Protein 4E0G (pdb70)

B-factor: mean 37.78, std 20.53, range [1.01, 141.43]

Solvent-accessible surface area: 18011 Å² total; per-residue (Å²): 128,77,104,79,29,87,3,65,49,17,48,85,58,31,106,131,29,141,172,98,146,85,67,232,160,31,82,47,41,71,90,0,25,99,3,5,62,52,0,60,43,41,115,38,150,158,73,2,71,64,35,6,70,45,8,66,65,102,12,118,57,133,63,100,92,39,15,38,58,48,2,70,91,6,54,87,2,0,104,79,11,5,28,99,129,3,40,0,12,170,24,0,58,9,86,75,66,27,83,76,81,32,147,127,47,102,59,87,110,22,66,99,97,71,71,72,77,32,33,0,87,58,9,156,98,0,26,112,34,0,51,67,8,2,141,34,106,64,21,8,48,3,0,0,0,0,0,1,3,0,0,0,21,9,41,0,0,0,0,56,2,103,23,40,68,0,92,168,63,205,44,88,12,101,108,12,0,42,0,26,14,13,12,147,18,194,130,30,193,26,21,50,108,61,77,73,22,94,0,13,0,26,7,129,1,91,27,0,20,51,3,14,128,98,0,34,147,31,54,57,0,127,123,5,79,63,36,56,82,75,63,0,36,94,92,3,86,119,107,2,120,73,15,0,46,98,51,0,120,131,24,13,12,190,127,51,115,11,97,22,79,8,1,1,32,1,0,0,8,6,0,70,72,88,73,29,52,139,154,40,84,57,43,46,26,0,12,58,6,0,4,23,72,101,148,37,94,104,57,0,52,46,17,21,12,5,28,0,16,50,54,73,83,83,53,132,70,188,211

Nearest PDB structures (foldseek):
  4e0j-assembly1_A  TM=1.002E+00  e=5.312E-52  Agrobacterium fabrum str. C58
  4dwp-assembly1_A  TM=9.995E-01  e=3.615E-51  Agrobacterium fabrum str. C58
  4e0z-assembly1_A-2  TM=9.993E-01  e=4.131E-50  Agrobacterium fabrum str. C58
  4e10-assembly1_A-2  TM=9.988E-01  e=1.817E-48  Agrobacterium fabrum str. C58
  8vs5-assembly1_A  TM=6.093E-01  e=4.914E-06  Borreliella garinii

Structure (mmCIF, N/CA/C/O backbone):
data_4E0G
#
_entry.id   4E0G
#
_cell.length_a   117.880
_cell.length_b   120.200
_cell.length_c   58.040
_cell.angle_alpha   90.00
_cell.angle_beta   111.85
_cell.angle_gamma   90.00
#
_symmetry.space_group_name_H-M   'C 1 2 1'
#
loop_
_entity.id
_entity.type
_entity.pdbx_description
1 polymer Protelomerase
2 polymer "DNA (5'-D(*CP*AP*TP*AP*AP*TP*AP*AP*CP*AP*AP*TP*A)-3')"
3 polymer "DNA (5'-D(*TP*CP*AP*TP*GP*AP*TP*AP*TP*TP*GP*TP*TP*AP*TP*TP*AP*TP*G)-3')"
4 non-polymer 'VANADATE ION'
5 water water
#
loop_
_atom_site.group_PDB
_atom_site.id
_atom_site.type_symbol
_atom_site.label_atom_id
_atom_site.label_alt_id
_atom_site.label_comp_id
_atom_site.label_asym_id
_atom_site.label_entity_id
_atom_site.label_seq_id
_atom_site.pdbx_PDB_ins_code
_atom_site.Cartn_x
_atom_site.Cartn_y
_atom_site.Cartn_z
_atom_site.occupancy
_atom_site.B_iso_or_equiv
_atom_site.auth_seq_id
_atom_site.auth_comp_id
_atom_site.auth_asym_id
_atom_site.auth_atom_id
_atom_site.pdbx_PDB_model_num
ATOM 1 N N . TYR A 1 123 ? 19.048 -43.524 -10.082 1.00 91.05 103 TYR A N 1
ATOM 2 C CA . TYR A 1 123 ? 19.519 -42.264 -9.517 1.00 86.47 103 TYR A CA 1
ATOM 3 C C . TYR A 1 123 ? 20.894 -42.438 -8.877 1.00 87.03 103 TYR A C 1
ATOM 4 O O . TYR A 1 123 ? 21.202 -43.508 -8.345 1.00 90.68 103 TYR A O 1
ATOM 13 N N . PRO A 1 124 ? 21.727 -41.383 -8.935 1.00 80.31 104 PRO A N 1
ATOM 14 C CA . PRO A 1 124 ? 23.076 -41.413 -8.353 1.00 74.75 104 PRO A CA 1
ATOM 15 C C . PRO A 1 124 ? 23.075 -41.674 -6.843 1.00 75.95 104 PRO A C 1
ATOM 16 O O . PRO A 1 124 ? 22.268 -41.089 -6.116 1.00 70.96 104 PRO A O 1
ATOM 20 N N . LYS A 1 125 ? 23.974 -42.546 -6.391 1.00 75.79 105 LYS A N 1
ATOM 21 C CA . LYS A 1 125 ? 24.130 -42.843 -4.970 1.00 71.72 105 LYS A CA 1
ATOM 22 C C . LYS A 1 125 ? 25.560 -42.567 -4.497 1.00 66.73 105 LYS A C 1
ATOM 23 O O . LYS A 1 125 ? 25.927 -42.917 -3.374 1.00 56.64 105 LYS A O 1
ATOM 29 N N . THR A 1 126 ? 26.363 -41.953 -5.366 1.00 69.08 106 THR A N 1
ATOM 30 C CA . THR A 1 126 ? 27.716 -41.521 -5.007 1.00 66.48 106 THR A CA 1
ATOM 31 C C . THR A 1 126 ? 27.975 -40.078 -5.439 1.00 62.85 106 THR A C 1
ATOM 32 O O . THR A 1 126 ? 27.445 -39.617 -6.455 1.00 65.35 106 THR A O 1
ATOM 36 N N . GLY A 1 127 ? 28.794 -39.372 -4.662 1.00 55.96 107 GLY A N 1
ATOM 37 C CA . GLY A 1 127 ? 29.144 -38.000 -4.974 1.00 45.89 107 GLY A CA 1
ATOM 38 C C . GLY A 1 127 ? 29.671 -37.252 -3.766 1.00 43.93 107 GLY A C 1
ATOM 39 O O . GLY A 1 127 ? 29.675 -37.782 -2.650 1.00 43.85 107 GLY A O 1
ATOM 40 N N . VAL A 1 128 ? 30.115 -36.017 -3.985 1.00 48.84 108 VAL A N 1
ATOM 41 C CA . VAL A 1 128 ? 30.666 -35.208 -2.904 1.00 46.25 108 VAL A CA 1
ATOM 42 C C . VAL A 1 128 ? 30.211 -33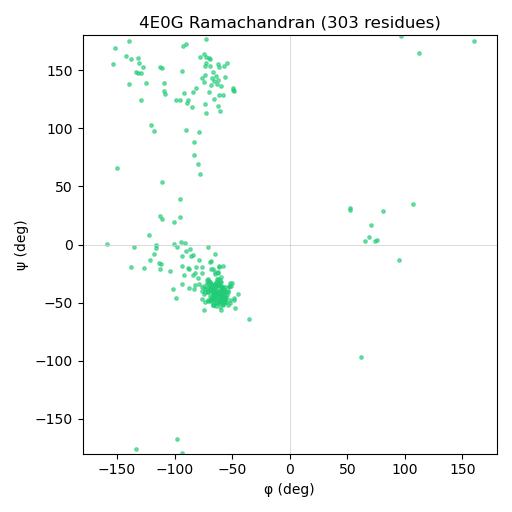.752 -3.015 1.00 43.22 108 VAL A C 1
ATOM 43 O O . VAL A 1 128 ? 30.150 -33.190 -4.114 1.00 41.48 108 VAL A O 1
ATOM 47 N N . ALA A 1 129 ? 29.860 -33.150 -1.882 1.00 39.84 109 ALA A N 1
ATOM 48 C CA . ALA A 1 129 ? 29.522 -31.728 -1.866 1.00 43.79 109 ALA A CA 1
ATOM 49 C C . ALA A 1 129 ? 30.817 -30.929 -1.780 1.00 48.35 109 ALA A C 1
ATOM 50 O O . ALA A 1 129 ? 31.281 -30.605 -0.683 1.00 39.56 109 ALA A O 1
ATOM 52 N N . THR A 1 130 ? 31.388 -30.626 -2.946 1.00 40.82 110 THR A N 1
ATOM 53 C CA . THR A 1 130 ? 32.703 -29.990 -3.065 1.00 43.18 110 THR A CA 1
ATOM 54 C C . THR A 1 130 ? 32.871 -28.710 -2.239 1.00 43.07 110 THR A C 1
ATOM 55 O O . THR A 1 130 ? 33.872 -28.546 -1.538 1.00 42.55 110 THR A O 1
ATOM 59 N N . SER A 1 131 ? 31.892 -27.813 -2.329 1.00 42.05 111 SER A N 1
ATOM 60 C CA . SER A 1 131 ? 31.949 -26.527 -1.632 1.00 42.78 111 SER A CA 1
ATOM 61 C C . SER A 1 131 ? 32.078 -26.678 -0.114 1.00 42.04 111 SER A C 1
ATOM 62 O O . SER A 1 131 ? 32.802 -25.913 0.526 1.00 43.19 111 SER A O 1
ATOM 65 N N . ILE A 1 132 ? 31.383 -27.663 0.455 1.00 40.72 112 ILE A N 1
ATOM 66 C CA . ILE A 1 132 ? 31.451 -27.908 1.896 1.00 40.68 112 ILE A CA 1
ATOM 67 C C . ILE A 1 132 ? 32.837 -28.430 2.306 1.00 47.96 112 ILE A C 1
ATOM 68 O O . ILE A 1 132 ? 33.430 -27.953 3.286 1.00 42.33 112 ILE A O 1
ATOM 73 N N . VAL A 1 133 ? 33.344 -29.408 1.552 1.00 42.18 113 VAL A N 1
ATOM 74 C CA . VAL A 1 133 ? 34.661 -29.987 1.815 1.00 42.47 113 VAL A CA 1
ATOM 75 C C . VAL A 1 133 ? 35.748 -28.916 1.784 1.00 44.41 113 VAL A C 1
ATOM 76 O O . VAL A 1 133 ? 36.586 -28.848 2.687 1.00 44.90 113 VAL A O 1
ATOM 80 N N . GLU A 1 134 ? 35.724 -28.078 0.748 1.00 47.22 114 GLU A N 1
ATOM 81 C CA . GLU A 1 134 ? 36.729 -27.032 0.575 1.00 50.32 114 GLU A CA 1
ATOM 82 C C . GLU A 1 134 ? 36.731 -26.051 1.744 1.00 48.70 114 GLU A C 1
ATOM 83 O O . GLU A 1 134 ? 37.793 -25.597 2.178 1.00 49.55 114 GLU A O 1
ATOM 89 N N . LYS A 1 135 ? 35.543 -25.723 2.248 1.00 46.13 115 LYS A N 1
ATOM 90 C CA . LYS A 1 135 ? 35.420 -24.808 3.386 1.00 47.42 115 LYS A CA 1
ATOM 91 C C . LYS A 1 135 ? 35.971 -25.428 4.663 1.00 48.02 115 LYS A C 1
ATOM 92 O O . LYS A 1 135 ? 36.559 -24.739 5.496 1.00 50.28 115 LYS A O 1
ATOM 98 N N . ILE A 1 136 ? 35.770 -26.732 4.817 1.00 46.53 116 ILE A N 1
ATOM 99 C CA . ILE A 1 136 ? 36.318 -27.453 5.957 1.00 47.62 116 ILE A CA 1
ATOM 100 C C . ILE A 1 136 ? 37.848 -27.495 5.877 1.00 52.88 116 ILE A C 1
ATOM 101 O O . ILE A 1 136 ? 38.535 -27.227 6.865 1.00 53.85 116 ILE A O 1
ATOM 106 N N . GLU A 1 137 ? 38.381 -27.805 4.697 1.00 53.54 117 GLU A N 1
ATOM 107 C CA . GLU A 1 137 ? 39.830 -27.897 4.512 1.00 58.09 117 GLU A CA 1
ATOM 108 C C . GLU A 1 137 ? 40.544 -26.563 4.743 1.00 54.52 117 GLU A C 1
ATOM 109 O O . GLU A 1 137 ? 41.704 -26.540 5.153 1.00 62.44 117 GLU A O 1
ATOM 115 N N . ARG A 1 138 ? 39.857 -25.456 4.480 1.00 54.23 118 ARG A N 1
ATOM 116 C CA . ARG A 1 138 ? 40.435 -24.138 4.727 1.00 60.18 118 ARG A CA 1
ATOM 117 C C . ARG A 1 138 ? 40.475 -23.832 6.222 1.00 62.34 118 ARG A C 1
ATOM 118 O O . ARG A 1 138 ? 41.438 -23.249 6.717 1.00 70.74 118 ARG A O 1
ATOM 126 N N . ALA A 1 139 ? 39.438 -24.243 6.943 1.00 57.04 119 ALA A N 1
ATOM 127 C CA . ALA A 1 139 ? 39.391 -24.028 8.386 1.00 63.21 119 ALA A CA 1
ATOM 128 C C . ALA A 1 139 ? 40.433 -24.871 9.131 1.00 65.53 119 ALA A C 1
ATOM 129 O O . ALA A 1 139 ? 40.704 -24.632 10.309 1.00 63.88 119 ALA A O 1
ATOM 131 N N . GLU A 1 140 ? 41.007 -25.851 8.436 1.00 60.02 120 GLU A N 1
ATOM 132 C CA . GLU A 1 140 ? 42.034 -26.717 9.006 1.00 77.36 120 GLU A CA 1
ATOM 133 C C . GLU A 1 140 ? 43.208 -25.912 9.563 1.00 80.98 120 GLU A C 1
ATOM 134 O O . GLU A 1 140 ? 43.668 -26.167 10.678 1.00 86.63 120 GLU A O 1
ATOM 140 N N . PHE A 1 141 ? 43.685 -24.938 8.794 1.00 80.10 121 PHE A N 1
ATOM 141 C CA . PHE A 1 141 ? 44.791 -24.098 9.259 1.00 90.64 121 PHE A CA 1
ATOM 142 C C . PHE A 1 141 ? 44.405 -22.642 9.561 1.00 88.76 121 PHE A C 1
ATOM 143 O O . PHE A 1 141 ? 45.023 -21.700 9.057 1.00 89.30 121 PHE A O 1
ATOM 151 N N . ASN A 1 142 ? 43.391 -22.480 10.411 1.00 85.72 122 ASN A N 1
ATOM 152 C CA . ASN A 1 142 ? 42.968 -21.165 10.887 1.00 88.83 122 ASN A CA 1
ATOM 153 C C . ASN A 1 142 ? 43.642 -20.793 12.206 1.00 95.55 122 ASN A C 1
ATOM 154 O O . ASN A 1 142 ? 43.952 -21.663 13.021 1.00 84.46 122 ASN A O 1
ATOM 159 N N . THR A 1 143 ? 43.854 -19.495 12.408 1.00 36.61 123 THR A N 1
ATOM 160 C CA . THR A 1 143 ? 44.568 -18.982 13.579 1.00 46.04 123 THR A CA 1
ATOM 161 C C . THR A 1 143 ? 43.663 -18.864 14.806 1.00 45.63 123 THR A C 1
ATOM 162 O O . THR A 1 143 ? 44.099 -19.080 15.939 1.00 53.62 123 THR A O 1
ATOM 166 N N . ALA A 1 144 ? 42.402 -18.521 14.569 1.00 80.29 124 ALA A N 1
ATOM 167 C CA . ALA A 1 144 ? 41.427 -18.383 15.641 1.00 68.03 124 ALA A CA 1
ATOM 168 C C . ALA A 1 144 ? 40.034 -18.676 15.103 1.00 61.01 124 ALA A C 1
ATOM 169 O O . ALA A 1 144 ? 39.844 -18.788 13.889 1.00 55.77 124 ALA A O 1
ATOM 171 N N . GLY A 1 145 ? 39.063 -18.803 16.004 1.00 55.35 125 GLY A N 1
ATOM 172 C CA . GLY A 1 145 ? 37.675 -18.951 15.601 1.00 52.04 125 GLY A CA 1
ATOM 173 C C . GLY A 1 145 ? 37.054 -20.303 15.896 1.00 51.75 125 GLY A C 1
ATOM 174 O O . GLY A 1 145 ? 37.758 -21.281 16.167 1.00 47.78 125 GLY A O 1
ATOM 175 N N . ARG A 1 146 ? 35.725 -20.351 15.834 1.00 48.99 126 ARG A N 1
ATOM 176 C CA . ARG A 1 146 ? 34.970 -21.581 16.054 1.00 43.76 126 ARG A CA 1
ATOM 177 C C . ARG A 1 146 ? 35.387 -22.703 15.112 1.00 42.63 126 ARG A C 1
ATOM 178 O O . ARG A 1 146 ? 35.870 -22.457 13.999 1.00 41.55 126 ARG A O 1
ATOM 186 N N . LYS A 1 147 ? 35.183 -23.935 15.569 1.00 40.60 127 LYS A N 1
ATOM 187 C CA . LYS A 1 147 ? 35.291 -25.105 14.710 1.00 43.14 127 LYS A CA 1
ATOM 188 C C . LYS A 1 147 ? 34.041 -25.190 13.834 1.00 42.01 127 LYS A C 1
ATOM 189 O O . LYS A 1 147 ? 32.941 -24.856 14.285 1.00 37.53 127 LYS A O 1
ATOM 195 N N . PRO A 1 148 ? 34.207 -25.626 12.573 1.00 41.08 128 PRO A N 1
ATOM 196 C CA . PRO A 1 148 ? 33.070 -25.765 11.651 1.00 40.86 128 PRO A CA 1
ATOM 197 C C . PRO A 1 148 ? 32.242 -27.026 11.927 1.00 44.63 128 PRO A C 1
ATOM 198 O O . PRO A 1 148 ? 32.117 -27.875 11.038 1.00 36.92 128 PRO A O 1
ATOM 202 N N . THR A 1 149 ? 31.669 -27.126 13.126 1.00 36.16 129 THR A N 1
ATOM 203 C CA . THR A 1 149 ? 30.910 -28.308 13.533 1.00 36.22 129 THR A CA 1
ATOM 204 C C . THR A 1 149 ? 29.712 -28.612 12.627 1.00 34.73 129 THR A C 1
ATOM 205 O O . THR A 1 149 ? 29.409 -29.780 12.368 1.00 34.79 129 THR A O 1
ATOM 209 N N . VAL A 1 150 ? 29.036 -27.571 12.146 1.00 33.51 130 VAL A N 1
ATOM 210 C CA . VAL A 1 150 ? 27.883 -27.763 11.265 1.00 32.19 130 VAL A CA 1
ATOM 211 C C . VAL A 1 150 ? 28.298 -28.274 9.879 1.00 31.86 130 VAL A C 1
ATOM 212 O O . VAL A 1 150 ? 27.718 -29.237 9.374 1.00 31.57 130 VAL A O 1
ATOM 216 N N . LEU A 1 151 ? 29.300 -27.635 9.275 1.00 32.02 131 LEU A N 1
ATOM 217 C CA . LEU A 1 151 ? 29.825 -28.073 7.983 1.00 31.91 131 LEU A CA 1
ATOM 218 C C . LEU A 1 151 ? 30.321 -29.514 8.075 1.00 34.87 131 LEU A C 1
ATOM 219 O O . LEU A 1 151 ? 30.172 -30.291 7.127 1.00 32.65 131 LEU A O 1
ATOM 224 N N . LEU A 1 152 ? 30.905 -29.863 9.222 1.00 34.60 132 LEU A N 1
ATOM 225 C CA . LEU A 1 152 ? 31.381 -31.222 9.471 1.00 40.68 132 LEU A CA 1
ATOM 226 C C . LEU A 1 152 ? 30.235 -32.231 9.452 1.00 38.90 132 LEU A C 1
ATOM 227 O O . LEU A 1 152 ? 30.322 -33.252 8.763 1.00 34.94 132 LEU A O 1
ATOM 232 N N . ARG A 1 153 ? 29.167 -31.951 10.200 1.00 40.38 133 ARG A N 1
ATOM 233 C CA . ARG A 1 153 ? 28.002 -32.837 10.209 1.00 35.98 133 ARG A CA 1
ATOM 234 C C . ARG A 1 153 ? 27.436 -33.017 8.808 1.00 32.86 133 ARG A C 1
ATOM 235 O O . ARG A 1 153 ? 27.046 -34.122 8.433 1.00 33.04 133 ARG A O 1
ATOM 243 N N . ILE A 1 154 ? 27.401 -31.937 8.033 1.00 31.91 134 ILE A N 1
ATOM 244 C CA . ILE A 1 154 ? 26.907 -32.010 6.657 1.00 31.16 134 ILE A CA 1
ATOM 245 C C . ILE A 1 154 ? 27.826 -32.880 5.803 1.00 31.73 134 ILE A C 1
ATOM 246 O O . ILE A 1 154 ? 27.359 -33.691 4.999 1.00 31.60 134 ILE A O 1
ATOM 251 N N . ALA A 1 155 ? 29.133 -32.720 5.999 1.00 32.58 135 ALA A N 1
ATOM 252 C CA . ALA A 1 155 ? 30.130 -33.512 5.289 1.00 33.43 135 ALA A CA 1
ATOM 253 C C . ALA A 1 155 ? 29.980 -35.006 5.581 1.00 34.25 135 ALA A C 1
ATOM 254 O O . ALA A 1 155 ? 29.989 -35.835 4.659 1.00 34.43 135 ALA A O 1
ATOM 256 N N . ASP A 1 156 ? 29.870 -35.345 6.866 1.00 34.88 136 ASP A N 1
ATOM 257 C CA . ASP A 1 156 ? 29.683 -36.731 7.280 1.00 35.77 136 ASP A CA 1
ATOM 258 C C . ASP A 1 156 ? 28.341 -37.268 6.792 1.00 35.03 136 ASP A C 1
ATOM 259 O O . ASP A 1 156 ? 28.255 -38.384 6.278 1.00 35.53 136 ASP A O 1
ATOM 264 N N . PHE A 1 157 ? 27.297 -36.462 6.963 1.00 33.94 137 PHE A N 1
ATOM 265 C CA . PHE A 1 157 ? 25.972 -36.813 6.479 1.00 33.24 137 PHE A CA 1
ATOM 266 C C . PHE A 1 157 ? 26.015 -37.206 5.001 1.00 33.00 137 PHE A C 1
ATOM 267 O O . PHE A 1 157 ? 25.512 -38.266 4.626 1.00 33.36 137 PHE A O 1
ATOM 275 N N . ILE A 1 158 ? 26.631 -36.369 4.169 1.00 32.52 138 ILE A N 1
ATOM 276 C CA . ILE A 1 158 ? 26.715 -36.656 2.738 1.00 32.39 138 ILE A CA 1
ATOM 277 C C . ILE A 1 158 ? 27.486 -37.956 2.445 1.00 37.13 138 ILE A C 1
ATOM 278 O O . ILE A 1 158 ? 27.078 -38.758 1.598 1.00 39.78 138 ILE A O 1
ATOM 283 N N . ALA A 1 159 ? 28.593 -38.169 3.152 1.00 34.59 139 ALA A N 1
ATOM 284 C CA . ALA A 1 159 ? 29.413 -39.355 2.929 1.00 35.89 139 ALA A CA 1
ATOM 285 C C . ALA A 1 159 ? 28.685 -40.640 3.329 1.00 36.50 139 ALA A C 1
ATOM 286 O O . ALA A 1 159 ? 28.760 -41.652 2.628 1.00 37.17 139 ALA A O 1
ATOM 288 N N . ALA A 1 160 ? 27.982 -40.601 4.457 1.00 38.38 140 ALA A N 1
ATOM 289 C CA . ALA A 1 160 ? 27.219 -41.761 4.917 1.00 37.01 140 ALA A CA 1
ATOM 290 C C . ALA A 1 160 ? 26.127 -42.146 3.916 1.00 36.47 140 ALA A C 1
ATOM 291 O O . ALA A 1 160 ? 25.614 -43.267 3.948 1.00 41.61 140 ALA A O 1
ATOM 293 N N . MET A 1 161 ? 25.776 -41.205 3.039 1.00 35.31 141 MET A N 1
ATOM 294 C CA . MET A 1 161 ? 24.746 -41.415 2.023 1.00 34.81 141 MET A CA 1
ATOM 295 C C . MET A 1 161 ? 25.267 -42.160 0.797 1.00 35.48 141 MET A C 1
ATOM 296 O O . MET A 1 161 ? 24.475 -42.694 0.013 1.00 35.53 141 MET A O 1
ATOM 301 N N . ASN A 1 162 ? 26.586 -42.172 0.613 1.00 36.08 142 ASN A N 1
ATOM 302 C CA . ASN A 1 162 ? 27.182 -42.900 -0.505 1.00 41.84 142 ASN A CA 1
ATOM 303 C C . ASN A 1 162 ? 26.897 -44.396 -0.396 1.00 38.09 142 ASN A C 1
ATOM 304 O O . ASN A 1 162 ? 27.289 -45.035 0.583 1.00 38.96 142 ASN A O 1
ATOM 309 N N . GLY A 1 163 ? 26.210 -44.948 -1.393 1.00 41.31 143 GLY A N 1
ATOM 310 C CA . GLY A 1 163 ? 25.880 -46.363 -1.387 1.00 39.46 143 GLY A CA 1
ATOM 311 C C . GLY A 1 163 ? 24.502 -46.673 -0.829 1.00 43.99 143 GLY A C 1
ATOM 312 O O . GLY A 1 163 ? 24.000 -47.793 -0.992 1.00 40.23 143 GLY A O 1
ATOM 313 N N . MET A 1 164 ? 23.888 -45.691 -0.165 1.00 39.31 144 MET A N 1
ATOM 314 C CA . MET A 1 164 ? 22.558 -45.875 0.415 1.00 43.06 144 MET A CA 1
ATOM 315 C C . MET A 1 164 ? 21.481 -45.970 -0.664 1.00 46.93 144 MET A C 1
ATOM 316 O O . MET A 1 164 ? 21.429 -45.142 -1.583 1.00 42.66 144 MET A O 1
ATOM 321 N N . ASP A 1 165 ? 20.621 -46.980 -0.550 1.00 50.20 145 ASP A N 1
ATOM 322 C CA . ASP A 1 165 ? 19.524 -47.155 -1.501 1.00 54.61 145 ASP A CA 1
ATOM 323 C C . ASP A 1 165 ? 18.199 -47.471 -0.807 1.00 48.10 145 ASP A C 1
ATOM 324 O O . ASP A 1 165 ? 17.163 -47.604 -1.466 1.00 53.99 145 ASP A O 1
ATOM 329 N N . ALA A 1 166 ? 18.229 -47.592 0.519 1.00 38.87 146 ALA A N 1
ATOM 330 C CA . ALA A 1 166 ? 17.009 -47.893 1.275 1.00 43.25 146 ALA A CA 1
ATOM 331 C C . ALA A 1 166 ? 16.391 -46.644 1.895 1.00 44.75 146 ALA A C 1
ATOM 332 O O . ALA A 1 166 ? 17.047 -45.922 2.656 1.00 37.24 146 ALA A O 1
ATOM 334 N N . LYS A 1 167 ? 15.121 -46.414 1.571 1.00 41.06 147 LYS A N 1
ATOM 335 C CA . LYS A 1 167 ? 14.367 -45.269 2.063 1.00 38.38 147 LYS A CA 1
ATOM 336 C C . LYS A 1 167 ? 14.352 -45.211 3.594 1.00 36.63 147 LYS A C 1
ATOM 337 O O . LYS A 1 167 ? 14.472 -44.132 4.182 1.00 35.65 147 LYS A O 1
ATOM 343 N N . GLN A 1 168 ? 14.226 -46.370 4.237 1.00 38.02 148 GLN A N 1
ATOM 344 C CA . GLN A 1 168 ? 14.197 -46.423 5.697 1.00 51.46 148 GLN A CA 1
ATOM 345 C C . GLN A 1 168 ? 15.561 -46.112 6.316 1.00 47.76 148 GLN A C 1
ATOM 346 O O . GLN A 1 168 ? 15.638 -45.589 7.435 1.00 38.80 148 GLN A O 1
ATOM 352 N N . ASP A 1 169 ? 16.630 -46.435 5.592 1.00 38.47 149 ASP A N 1
ATOM 353 C CA . ASP A 1 169 ? 17.973 -46.045 6.009 1.00 38.31 149 ASP A CA 1
ATOM 354 C C . ASP A 1 169 ? 18.131 -44.522 5.936 1.00 45.12 149 ASP A C 1
ATOM 355 O O . ASP A 1 169 ? 18.555 -43.885 6.908 1.00 40.79 149 ASP A O 1
ATOM 360 N N . MET A 1 170 ? 17.787 -43.952 4.781 1.00 35.80 150 MET A N 1
ATOM 361 C CA . MET A 1 170 ? 17.866 -42.507 4.574 1.00 40.30 150 MET A CA 1
ATOM 362 C C . MET A 1 170 ? 17.052 -41.751 5.632 1.00 33.90 150 MET A C 1
ATOM 363 O O . MET A 1 170 ? 17.491 -40.721 6.141 1.00 33.31 150 MET A O 1
ATOM 368 N N . GLN A 1 171 ? 15.883 -42.281 5.981 1.00 34.39 151 GLN A N 1
ATOM 369 C CA . GLN A 1 171 ? 15.031 -41.664 7.000 1.00 37.21 151 GLN A CA 1
ATOM 370 C C . GLN A 1 171 ? 15.687 -41.640 8.389 1.00 37.27 151 GLN A C 1
ATOM 371 O O . GLN A 1 171 ? 15.596 -40.646 9.114 1.00 36.46 151 GLN A O 1
ATOM 377 N N . ALA A 1 172 ? 16.348 -42.734 8.752 1.00 35.93 152 ALA A N 1
ATOM 378 C CA . ALA A 1 172 ? 17.020 -42.826 10.048 1.00 42.50 152 ALA A CA 1
ATOM 379 C C . ALA A 1 172 ? 18.208 -41.870 10.141 1.00 40.46 152 ALA A C 1
ATOM 380 O O . ALA A 1 172 ? 18.491 -41.320 11.211 1.00 42.58 152 ALA A O 1
ATOM 382 N N . LEU A 1 173 ? 18.913 -41.695 9.024 1.00 36.19 153 LEU A N 1
ATOM 383 C CA . LEU A 1 173 ? 20.065 -40.800 8.970 1.00 40.49 153 LEU A CA 1
ATOM 384 C C . LEU A 1 173 ? 19.621 -39.348 9.160 1.00 36.86 153 LEU A C 1
ATOM 385 O O . LEU A 1 173 ? 20.238 -38.591 9.914 1.00 36.84 153 LEU A O 1
ATOM 390 N N . TRP A 1 174 ? 18.547 -38.962 8.481 1.00 33.18 154 TRP A N 1
ATOM 391 C CA . TRP A 1 174 ? 18.042 -37.600 8.596 1.00 31.77 154 TRP A CA 1
ATOM 392 C C . TRP A 1 174 ? 17.523 -37.340 10.004 1.00 34.07 154 TRP A C 1
ATOM 393 O O . TRP A 1 174 ? 17.835 -36.309 10.614 1.00 40.28 154 TRP A O 1
ATOM 404 N N . ASP A 1 175 ? 16.727 -38.279 10.511 1.00 33.00 155 ASP A N 1
ATOM 405 C CA . ASP A 1 175 ? 16.148 -38.164 11.847 1.00 40.03 155 ASP A CA 1
ATOM 406 C C . ASP A 1 175 ? 17.204 -37.875 12.918 1.00 41.70 155 ASP A C 1
ATOM 407 O O . ASP A 1 175 ? 16.932 -37.175 13.895 1.00 38.56 155 ASP A O 1
ATOM 412 N N . ALA A 1 176 ? 18.408 -38.404 12.718 1.00 37.81 156 ALA A N 1
ATOM 413 C CA . ALA A 1 176 ? 19.513 -38.177 13.645 1.00 38.90 156 ALA A CA 1
ATOM 414 C C . ALA A 1 176 ? 20.011 -36.734 13.602 1.00 43.31 156 ALA A C 1
ATOM 415 O O . ALA A 1 176 ? 20.255 -36.130 14.649 1.00 52.25 156 ALA A O 1
ATOM 417 N N . GLU A 1 177 ? 20.175 -36.188 12.398 1.00 36.83 157 GLU A N 1
ATOM 418 C CA . GLU A 1 177 ? 20.607 -34.801 12.239 1.00 39.46 157 GLU A CA 1
ATOM 419 C C . GLU A 1 177 ? 19.584 -33.858 12.861 1.00 37.07 157 GLU A C 1
ATOM 420 O O . GLU A 1 177 ? 19.942 -32.887 13.535 1.00 40.72 157 GLU A O 1
ATOM 426 N N . ILE A 1 178 ? 18.310 -34.163 12.632 1.00 31.65 158 ILE A N 1
ATOM 427 C CA . ILE A 1 178 ? 17.203 -33.402 13.200 1.00 37.16 158 ILE A CA 1
ATOM 428 C C . ILE A 1 178 ? 17.262 -33.403 14.734 1.00 43.11 158 ILE A C 1
ATOM 429 O O . ILE A 1 178 ? 16.981 -32.389 15.380 1.00 43.39 158 ILE A O 1
ATOM 434 N N . ALA A 1 179 ? 17.648 -34.537 15.311 1.00 38.23 159 ALA A N 1
ATOM 435 C CA . ALA A 1 179 ? 17.749 -34.652 16.763 1.00 45.48 159 ALA A CA 1
ATOM 436 C C . ALA A 1 179 ? 18.821 -33.730 17.347 1.00 43.03 159 ALA A C 1
ATOM 437 O O . ALA A 1 179 ? 18.629 -33.146 18.415 1.00 48.67 159 ALA A O 1
ATOM 439 N N . ILE A 1 180 ? 19.951 -33.618 16.653 1.00 42.91 160 ILE A N 1
ATOM 440 C CA . ILE A 1 180 ? 21.040 -32.753 17.092 1.00 44.25 160 ILE A CA 1
ATOM 441 C C . ILE A 1 180 ? 20.577 -31.299 17.129 1.00 52.86 160 ILE A C 1
ATOM 442 O O . ILE A 1 180 ? 20.803 -30.585 18.112 1.00 58.42 160 ILE A O 1
ATOM 447 N N . MET A 1 181 ? 19.920 -30.878 16.048 1.00 54.58 161 MET A N 1
ATOM 448 C CA . MET A 1 181 ? 19.497 -29.491 15.852 1.00 49.09 161 MET A CA 1
ATOM 449 C C . MET A 1 181 ? 18.459 -29.008 16.855 1.00 48.67 161 MET A C 1
ATOM 450 O O . MET A 1 181 ? 18.134 -27.821 16.878 1.00 51.69 161 MET A O 1
ATOM 455 N N . ASN A 1 182 ? 17.950 -29.931 17.669 1.00 50.00 162 ASN A N 1
ATOM 456 C CA . ASN A 1 182 ? 16.826 -29.692 18.580 1.00 55.35 162 ASN A CA 1
ATOM 457 C C . ASN A 1 182 ? 16.734 -28.300 19.217 1.00 53.86 162 ASN A C 1
ATOM 458 O O . ASN A 1 182 ? 15.787 -27.549 18.956 1.00 60.01 162 ASN A O 1
ATOM 463 N N . GLY A 1 183 ? 17.722 -27.957 20.037 1.00 45.60 163 GLY A N 1
ATOM 464 C CA . GLY A 1 183 ? 17.690 -26.716 20.795 1.00 46.24 163 GLY A CA 1
ATOM 465 C C . GLY A 1 183 ? 17.878 -25.417 20.024 1.00 46.69 163 GLY A C 1
ATOM 466 O O . GLY A 1 183 ? 17.821 -24.332 20.617 1.00 46.58 163 GLY A O 1
ATOM 467 N N . ARG A 1 184 ? 18.103 -25.509 18.714 1.00 43.11 164 ARG A N 1
ATOM 468 C CA . ARG A 1 184 ? 18.279 -24.314 17.888 1.00 35.78 164 ARG A CA 1
ATOM 469 C C . ARG A 1 184 ? 16.955 -23.573 17.669 1.00 29.93 164 ARG A C 1
ATOM 470 O O . ARG A 1 184 ? 15.879 -24.140 17.859 1.00 34.12 164 ARG A O 1
ATOM 478 N N . ALA A 1 185 ? 17.032 -22.303 17.279 1.00 32.36 165 ALA A N 1
ATOM 479 C CA . ALA A 1 185 ? 15.827 -21.525 16.991 1.00 28.47 165 ALA A CA 1
ATOM 480 C C . ALA A 1 185 ? 15.161 -22.033 15.717 1.00 27.48 165 ALA A C 1
ATOM 481 O O . ALA A 1 185 ? 15.806 -22.696 14.894 1.00 27.24 165 ALA A O 1
ATOM 483 N N . GLN A 1 186 ? 13.880 -21.716 15.546 1.00 30.54 166 GLN A N 1
ATOM 484 C CA . GLN A 1 186 ? 13.128 -22.217 14.400 1.00 26.26 166 GLN A CA 1
ATOM 485 C C . GLN A 1 186 ? 13.696 -21.726 13.072 1.00 25.37 166 GLN A C 1
ATOM 486 O O . GLN A 1 186 ? 13.854 -22.509 12.133 1.00 27.45 166 GLN A O 1
ATOM 492 N N . THR A 1 187 ? 14.019 -20.436 12.999 1.00 25.07 167 THR A N 1
ATOM 493 C CA . THR A 1 187 ? 14.595 -19.868 11.782 1.00 24.36 167 THR A CA 1
ATOM 494 C C . THR A 1 187 ? 15.960 -20.481 11.477 1.00 29.61 167 THR A C 1
ATOM 495 O O . THR A 1 187 ? 16.346 -20.622 10.310 1.00 24.16 167 THR A O 1
ATOM 499 N N . THR A 1 188 ? 16.686 -20.841 12.533 1.00 34.25 168 THR A N 1
ATOM 500 C CA . THR A 1 188 ? 17.999 -21.460 12.385 1.00 29.92 168 THR A CA 1
ATOM 501 C C . THR A 1 188 ? 17.876 -22.842 11.740 1.00 29.52 168 THR A C 1
ATOM 502 O O . THR A 1 188 ? 18.554 -23.137 10.751 1.00 29.02 168 THR A O 1
ATOM 506 N N . ILE A 1 189 ? 17.012 -23.683 12.309 1.00 26.20 169 ILE A N 1
ATOM 507 C CA . ILE A 1 189 ? 16.765 -25.022 11.779 1.00 26.26 169 ILE A CA 1
ATOM 508 C C . ILE A 1 189 ? 16.319 -24.958 10.317 1.00 25.36 169 ILE A C 1
ATOM 509 O O . ILE A 1 189 ? 16.745 -25.767 9.489 1.00 25.34 169 ILE A O 1
ATOM 514 N N . ILE A 1 190 ? 15.463 -23.992 10.005 1.00 24.70 170 ILE A N 1
ATOM 515 C CA . ILE A 1 190 ? 15.008 -23.785 8.637 1.00 23.95 170 ILE A CA 1
ATOM 516 C C . ILE A 1 190 ? 16.194 -23.431 7.736 1.00 23.71 170 ILE A C 1
ATOM 517 O O . ILE A 1 190 ? 16.307 -23.936 6.616 1.00 23.48 170 ILE A O 1
ATOM 522 N N . SER A 1 191 ? 17.082 -22.578 8.237 1.00 23.88 171 SER A N 1
ATOM 523 C CA . SER A 1 191 ? 18.288 -22.196 7.507 1.00 23.84 171 SER A CA 1
ATOM 524 C C . SER A 1 191 ? 19.257 -23.365 7.353 1.00 26.80 171 SER A C 1
ATOM 525 O O . SER A 1 191 ? 19.879 -23.533 6.297 1.00 27.38 171 SER A O 1
ATOM 528 N N . TYR A 1 192 ? 19.389 -24.156 8.417 1.00 25.10 172 TYR A N 1
ATOM 529 C CA . TYR A 1 192 ? 20.281 -25.312 8.425 1.00 25.79 172 TYR A CA 1
ATOM 530 C C . TYR A 1 192 ? 19.784 -26.393 7.464 1.00 25.58 172 TYR A C 1
ATOM 531 O O . TYR A 1 192 ? 20.584 -27.093 6.845 1.00 25.89 172 TYR A O 1
ATOM 540 N N . ILE A 1 193 ? 18.464 -26.530 7.340 1.00 25.17 173 ILE A N 1
ATOM 541 C CA . ILE A 1 193 ? 17.873 -27.499 6.411 1.00 25.05 173 ILE A CA 1
ATOM 542 C C . ILE A 1 193 ? 18.211 -27.169 4.953 1.00 24.56 173 ILE A C 1
ATOM 543 O O . ILE A 1 193 ? 18.472 -28.069 4.149 1.00 24.78 173 ILE A O 1
ATOM 548 N N . THR A 1 194 ? 18.222 -25.880 4.621 1.00 23.99 174 THR A N 1
ATOM 549 C CA . THR A 1 194 ? 18.617 -25.426 3.292 1.00 23.63 174 THR A CA 1
ATOM 550 C C . THR A 1 194 ? 20.051 -25.835 2.934 1.00 27.01 174 THR A C 1
ATOM 551 O O . THR A 1 194 ? 20.349 -26.132 1.766 1.00 24.13 174 THR A O 1
ATOM 555 N N . LYS A 1 195 ? 20.935 -25.835 3.932 1.00 24.67 175 LYS A N 1
ATOM 556 C CA . LYS A 1 195 ? 22.342 -26.170 3.709 1.00 27.63 175 LYS A CA 1
ATOM 557 C C . LYS A 1 195 ? 22.494 -27.651 3.380 1.00 26.35 175 LYS A C 1
ATOM 558 O O . LYS A 1 195 ? 23.184 -28.016 2.424 1.00 26.06 175 LYS A O 1
ATOM 564 N N . TYR A 1 196 ? 21.857 -28.497 4.185 1.00 29.58 176 TYR A N 1
ATOM 565 C CA . TYR A 1 196 ? 21.830 -29.933 3.924 1.00 27.36 176 TYR A CA 1
ATOM 566 C C . TYR A 1 196 ? 21.243 -30.199 2.534 1.00 28.69 176 TYR A C 1
ATOM 567 O O . TYR A 1 196 ? 21.810 -30.965 1.751 1.00 32.50 176 TYR A O 1
ATOM 576 N N . ARG A 1 197 ? 20.111 -29.563 2.229 1.00 25.51 177 ARG A N 1
ATOM 577 C CA . ARG A 1 197 ? 19.440 -29.776 0.947 1.00 25.23 177 ARG A CA 1
ATOM 578 C C . ARG A 1 197 ? 20.300 -29.345 -0.245 1.00 25.18 177 ARG A C 1
ATOM 579 O O . ARG A 1 197 ? 20.339 -30.031 -1.271 1.00 25.47 177 ARG A O 1
ATOM 587 N N . ASN A 1 198 ? 20.996 -28.219 -0.108 1.00 24.94 178 ASN A N 1
ATOM 588 C CA . ASN A 1 198 ? 21.911 -27.765 -1.156 1.00 25.03 178 ASN A CA 1
ATOM 589 C C . ASN A 1 198 ? 23.115 -28.701 -1.333 1.00 25.89 178 ASN A C 1
ATOM 590 O O . ASN A 1 198 ? 23.594 -28.895 -2.448 1.00 29.26 178 ASN A O 1
ATOM 595 N N . ALA A 1 199 ? 23.604 -29.273 -0.235 1.00 26.41 179 ALA A N 1
ATOM 596 C CA . ALA A 1 199 ? 24.687 -30.256 -0.310 1.00 38.69 179 ALA A CA 1
ATOM 597 C C . ALA A 1 199 ? 24.255 -31.506 -1.090 1.00 31.72 179 ALA A C 1
ATOM 598 O O . ALA A 1 199 ? 24.972 -31.976 -1.977 1.00 36.95 179 ALA A O 1
ATOM 600 N N . ILE A 1 200 ? 23.088 -32.042 -0.741 1.00 28.90 180 ILE A N 1
ATOM 601 C CA . ILE A 1 200 ? 22.520 -33.204 -1.423 1.00 27.87 180 ILE A CA 1
ATOM 602 C C . ILE A 1 200 ? 22.409 -32.962 -2.925 1.00 27.71 180 ILE A C 1
ATOM 603 O O . ILE A 1 200 ? 22.733 -33.844 -3.727 1.00 30.14 180 ILE A O 1
ATOM 608 N N . ARG A 1 201 ? 21.952 -31.769 -3.303 1.00 26.92 181 ARG A N 1
ATOM 609 C CA . ARG A 1 201 ? 21.836 -31.404 -4.711 1.00 26.82 181 ARG A CA 1
ATOM 610 C C . ARG A 1 201 ? 23.211 -31.321 -5.367 1.00 31.82 181 ARG A C 1
ATOM 611 O O . ARG A 1 201 ? 23.381 -31.695 -6.528 1.00 31.42 181 ARG A O 1
ATOM 619 N N . GLU A 1 202 ? 24.191 -30.817 -4.626 1.00 27.45 182 GLU A N 1
ATOM 620 C CA . GLU A 1 202 ? 25.538 -30.677 -5.158 1.00 28.08 182 GLU A CA 1
ATOM 621 C C . GLU A 1 202 ? 26.191 -32.049 -5.317 1.00 30.37 182 GLU A C 1
ATOM 622 O O . GLU A 1 202 ? 26.872 -32.310 -6.311 1.00 39.02 182 GLU A O 1
ATOM 628 N N . ALA A 1 203 ? 25.971 -32.929 -4.342 1.00 29.35 183 ALA A N 1
ATOM 629 C CA . ALA A 1 203 ? 26.624 -34.237 -4.330 1.00 30.43 183 ALA A CA 1
ATOM 630 C C . ALA A 1 203 ? 25.919 -35.290 -5.188 1.00 33.83 183 ALA A C 1
ATOM 631 O O . ALA A 1 203 ? 26.575 -36.108 -5.840 1.00 42.73 183 ALA A O 1
ATOM 633 N N . PHE A 1 204 ? 24.590 -35.281 -5.181 1.00 30.18 184 PHE A N 1
ATOM 634 C CA . PHE A 1 204 ? 23.841 -36.364 -5.806 1.00 30.68 184 PHE A CA 1
ATOM 635 C C . PHE A 1 204 ? 22.890 -35.926 -6.921 1.00 33.71 184 PHE A C 1
ATOM 636 O O . PHE A 1 204 ? 22.386 -36.766 -7.674 1.00 35.32 184 PHE A O 1
ATOM 644 N N . GLY A 1 205 ? 22.636 -34.623 -7.023 1.00 32.03 185 GLY A N 1
ATOM 645 C CA . GLY A 1 205 ? 21.730 -34.118 -8.045 1.00 29.09 185 GLY A CA 1
ATOM 646 C C . GLY A 1 205 ? 20.306 -33.888 -7.558 1.00 28.74 185 GLY A C 1
ATOM 647 O O . GLY A 1 205 ? 19.983 -34.159 -6.398 1.00 37.52 185 GLY A O 1
ATOM 648 N N . ASP A 1 206 ? 19.447 -33.409 -8.454 1.00 33.76 186 ASP A N 1
ATOM 649 C CA . ASP A 1 206 ? 18.121 -32.928 -8.070 1.00 38.80 186 ASP A CA 1
ATOM 650 C C . ASP A 1 206 ? 17.059 -34.022 -7.952 1.00 44.70 186 ASP A C 1
ATOM 651 O O . ASP A 1 206 ? 15.950 -33.767 -7.477 1.00 37.65 186 ASP A O 1
ATOM 656 N N . ASP A 1 207 ? 17.391 -35.237 -8.375 1.00 45.65 187 ASP A N 1
ATOM 657 C CA . ASP A 1 207 ? 16.396 -36.307 -8.389 1.00 47.53 187 ASP A CA 1
ATOM 658 C C . ASP A 1 207 ? 16.662 -37.397 -7.354 1.00 33.01 187 ASP A C 1
ATOM 659 O O . ASP A 1 207 ? 16.173 -38.523 -7.479 1.00 39.02 187 ASP A O 1
ATOM 664 N N . HIS A 1 208 ? 17.425 -37.054 -6.323 1.00 29.61 188 HIS A N 1
ATOM 665 C CA . HIS A 1 208 ? 17.751 -38.015 -5.280 1.00 30.17 188 HIS A CA 1
ATOM 666 C C . HIS A 1 208 ? 16.634 -38.068 -4.245 1.00 29.92 188 HIS A C 1
ATOM 667 O O . HIS A 1 208 ? 16.177 -37.027 -3.760 1.00 36.81 188 HIS A O 1
ATOM 674 N N . PRO A 1 209 ? 16.193 -39.291 -3.906 1.00 31.47 189 PRO A N 1
ATOM 675 C CA . PRO A 1 209 ? 15.071 -39.543 -2.997 1.00 32.72 189 PRO A CA 1
ATOM 676 C C . PRO A 1 209 ? 15.268 -38.931 -1.611 1.00 36.64 189 PRO A C 1
ATOM 677 O O . PRO A 1 209 ? 14.281 -38.772 -0.885 1.00 30.15 189 PRO A O 1
ATOM 681 N N . MET A 1 210 ? 16.505 -38.599 -1.249 1.00 30.11 190 MET A N 1
ATOM 682 C CA A MET A 1 210 ? 16.780 -37.975 0.037 0.00 29.69 190 MET A CA 1
ATOM 683 C CA B MET A 1 210 ? 16.778 -37.980 0.044 1.00 29.69 190 MET A CA 1
ATOM 684 C C . MET A 1 210 ? 16.106 -36.612 0.151 1.00 28.60 190 MET A C 1
ATOM 685 O O . MET A 1 210 ? 15.758 -36.166 1.245 1.00 28.34 190 MET A O 1
ATOM 694 N N . LEU A 1 211 ? 15.918 -35.958 -0.991 1.00 28.08 191 LEU A N 1
ATOM 695 C CA . LEU A 1 211 ? 15.323 -34.622 -1.027 1.00 28.35 191 LEU A CA 1
ATOM 696 C C . LEU A 1 211 ? 13.837 -34.636 -0.652 1.00 31.98 191 LEU A C 1
ATOM 697 O O . LEU A 1 211 ? 13.252 -33.590 -0.352 1.00 26.38 191 LEU A O 1
ATOM 702 N N . LYS A 1 212 ? 13.232 -35.823 -0.648 1.00 27.89 192 LYS A N 1
ATOM 703 C CA . LYS A 1 212 ? 11.834 -35.954 -0.237 1.00 28.06 192 LYS A CA 1
ATOM 704 C C . LYS A 1 212 ? 11.759 -36.141 1.278 1.00 31.15 192 LYS A C 1
ATOM 705 O O . LYS A 1 212 ? 10.729 -35.875 1.903 1.00 28.25 192 LYS A O 1
ATOM 711 N N . ILE A 1 213 ? 12.869 -36.580 1.862 1.00 28.63 193 ILE A N 1
ATOM 712 C CA . ILE A 1 213 ? 12.920 -36.903 3.285 1.00 30.69 193 ILE A CA 1
ATOM 713 C C . ILE A 1 213 ? 13.512 -35.760 4.107 1.00 31.10 193 ILE A C 1
ATOM 714 O O . ILE A 1 213 ? 12.973 -35.388 5.159 1.00 28.41 193 ILE A O 1
ATOM 719 N N . ALA A 1 214 ? 14.621 -35.208 3.615 1.00 29.55 194 ALA A N 1
ATOM 720 C CA . ALA A 1 214 ? 15.340 -34.140 4.306 1.00 29.14 194 ALA A CA 1
ATOM 721 C C . ALA A 1 214 ? 14.694 -32.764 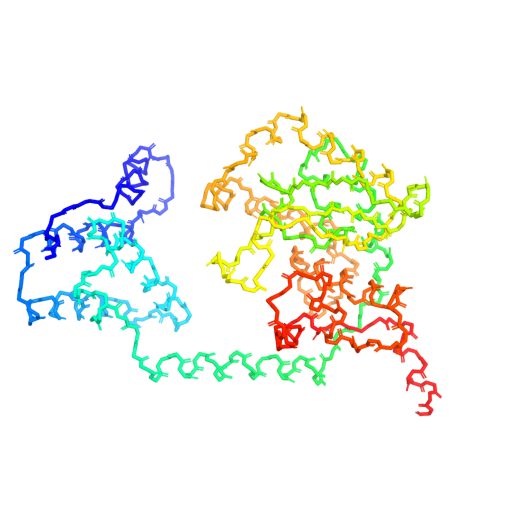4.100 1.00 26.50 194 ALA A C 1
ATOM 722 O O . ALA A 1 214 ? 15.250 -31.894 3.425 1.00 25.90 194 ALA A O 1
ATOM 724 N N . THR A 1 215 ? 13.520 -32.568 4.691 1.00 28.76 195 THR A N 1
ATOM 725 C CA . THR A 1 215 ? 12.877 -31.262 4.674 1.00 25.67 195 THR A CA 1
ATOM 726 C C . THR A 1 215 ? 12.191 -31.014 6.003 1.00 26.23 195 THR A C 1
ATOM 727 O O . THR A 1 215 ? 11.954 -31.955 6.763 1.00 26.68 195 THR A O 1
ATOM 731 N N . GLY A 1 216 ? 11.871 -29.756 6.288 1.00 3.74 196 GLY A N 1
ATOM 732 C CA . GLY A 1 216 ? 11.154 -29.437 7.508 1.00 5.30 196 GLY A CA 1
ATOM 733 C C . GLY A 1 216 ? 9.722 -29.940 7.455 1.00 11.81 196 GLY A C 1
ATOM 734 O O . GLY A 1 216 ? 9.185 -30.191 6.362 1.00 6.70 196 GLY A O 1
ATOM 735 N N . ASP A 1 217 ? 9.109 -30.091 8.583 1.00 32.46 197 ASP A N 1
ATOM 736 C CA . ASP A 1 217 ? 7.753 -30.535 8.581 1.00 40.43 197 ASP A CA 1
ATOM 737 C C . ASP A 1 217 ? 6.813 -29.420 8.089 1.00 35.09 197 ASP A C 1
ATOM 738 O O . ASP A 1 217 ? 7.168 -28.297 8.124 1.00 31.14 197 ASP A O 1
ATOM 743 N N . ALA A 1 218 ? 5.662 -29.752 7.591 1.00 20.75 198 ALA A N 1
ATOM 744 C CA . ALA A 1 218 ? 4.780 -28.749 7.122 1.00 24.99 198 ALA A CA 1
ATOM 745 C C . ALA A 1 218 ? 4.403 -27.741 8.235 1.00 16.53 198 ALA A C 1
ATOM 746 O O . ALA A 1 218 ? 4.394 -26.619 8.028 1.00 21.64 198 ALA A O 1
ATOM 748 N N . ALA A 1 219 ? 4.149 -28.199 9.418 1.00 17.23 199 ALA A N 1
ATOM 749 C CA . ALA A 1 219 ? 3.801 -27.294 10.509 1.00 23.64 199 ALA A CA 1
ATOM 750 C C . ALA A 1 219 ? 4.920 -26.291 10.784 1.00 28.72 199 ALA A C 1
ATOM 751 O O . ALA A 1 219 ? 4.663 -25.183 11.264 1.00 29.34 199 ALA A O 1
ATOM 753 N N . MET A 1 220 ? 6.159 -26.680 10.492 1.00 23.68 200 MET A N 1
ATOM 754 C CA . MET A 1 220 ? 7.292 -25.801 10.760 1.00 25.99 200 MET A CA 1
ATOM 755 C C . MET A 1 220 ? 7.256 -24.588 9.836 1.00 18.71 200 MET A C 1
ATOM 756 O O . MET A 1 220 ? 7.408 -23.447 10.288 1.00 15.32 200 MET A O 1
ATOM 761 N N . TYR A 1 221 ? 7.042 -24.837 8.546 1.00 14.74 201 TYR A N 1
ATOM 762 C CA . TYR A 1 221 ? 6.935 -23.762 7.568 1.00 14.12 201 TYR A CA 1
ATOM 763 C C . TYR A 1 221 ? 5.660 -22.921 7.748 1.00 13.93 201 TYR A C 1
ATOM 764 O O . TYR A 1 221 ? 5.689 -21.694 7.595 1.00 13.43 201 TYR A O 1
ATOM 773 N N . ASP A 1 222 ? 4.546 -23.567 8.081 1.00 14.88 202 ASP A N 1
ATOM 774 C CA . ASP A 1 222 ? 3.312 -22.820 8.337 1.00 15.91 202 ASP A CA 1
ATOM 775 C C . ASP A 1 222 ? 3.483 -21.842 9.499 1.00 23.72 202 ASP A C 1
ATOM 776 O O . ASP A 1 222 ? 3.025 -20.696 9.428 1.00 21.34 202 ASP A O 1
ATOM 781 N N . GLU A 1 223 ? 4.138 -22.288 10.569 1.00 15.15 203 GLU A N 1
ATOM 782 C CA . GLU A 1 223 ? 4.366 -21.421 11.732 1.00 20.78 203 GLU A CA 1
ATOM 783 C C . GLU A 1 223 ? 5.341 -20.275 11.417 1.00 19.82 203 GLU A C 1
ATOM 784 O O . GLU A 1 223 ? 5.160 -19.147 11.872 1.00 14.62 203 GLU A O 1
ATOM 790 N N . ALA A 1 224 ? 6.367 -20.565 10.623 1.00 16.82 204 ALA A N 1
ATOM 791 C CA . ALA A 1 224 ? 7.325 -19.540 10.227 1.00 13.64 204 ALA A CA 1
ATOM 792 C C . ALA A 1 224 ? 6.631 -18.464 9.398 1.00 13.78 204 ALA A C 1
ATOM 793 O O . ALA A 1 224 ? 6.889 -17.267 9.569 1.00 13.34 204 ALA A O 1
ATOM 795 N N . ARG A 1 225 ? 5.749 -18.893 8.495 1.00 20.61 205 ARG A N 1
ATOM 796 C CA . ARG A 1 225 ? 4.979 -17.958 7.673 1.00 12.19 205 ARG A CA 1
ATOM 797 C C . ARG A 1 225 ? 4.118 -17.086 8.563 1.00 14.82 205 ARG A C 1
ATOM 798 O O . ARG A 1 225 ? 4.088 -15.860 8.413 1.00 12.14 205 ARG A O 1
ATOM 806 N N . ARG A 1 226 ? 3.420 -17.722 9.497 1.00 13.10 206 ARG A N 1
ATOM 807 C CA . ARG A 1 226 ? 2.569 -16.989 10.421 1.00 13.66 206 ARG A CA 1
ATOM 808 C C . ARG A 1 226 ? 3.366 -15.945 11.202 1.00 13.61 206 ARG A C 1
ATOM 809 O O . ARG A 1 226 ? 2.973 -14.776 11.257 1.00 13.59 206 ARG A O 1
ATOM 817 N N . VAL A 1 227 ? 4.486 -16.359 11.797 1.00 17.69 207 VAL A N 1
ATOM 818 C CA . VAL A 1 227 ? 5.354 -15.429 12.530 1.00 15.88 207 VAL A CA 1
ATOM 819 C C . VAL A 1 227 ? 5.817 -14.259 11.652 1.00 15.95 207 VAL A C 1
ATOM 820 O O . VAL A 1 227 ? 5.824 -13.102 12.092 1.00 13.74 207 VAL A O 1
ATOM 824 N N . LYS A 1 228 ? 6.184 -14.579 10.410 1.00 12.73 208 LYS A N 1
ATOM 825 C CA A LYS A 1 228 ? 6.643 -13.590 9.442 0.21 12.20 208 LYS A CA 1
ATOM 826 C CA B LYS A 1 228 ? 6.645 -13.585 9.443 0.79 12.20 208 LYS A CA 1
ATOM 827 C C . LYS A 1 228 ? 5.620 -12.484 9.201 1.00 12.05 208 LYS A C 1
ATOM 828 O O . LYS A 1 228 ? 5.939 -11.304 9.327 1.00 12.01 208 LYS A O 1
ATOM 839 N N . MET A 1 229 ? 4.391 -12.875 8.857 1.00 12.00 209 MET A N 1
ATOM 840 C CA A MET A 1 229 ? 3.348 -11.901 8.555 0.47 11.89 209 MET A CA 1
ATOM 841 C CA B MET A 1 229 ? 3.308 -11.935 8.565 0.53 11.90 209 MET A CA 1
ATOM 842 C C . MET A 1 229 ? 2.899 -11.110 9.784 1.00 13.32 209 MET A C 1
ATOM 843 O O . MET A 1 229 ? 2.435 -9.976 9.651 1.00 12.30 209 MET A O 1
ATOM 852 N N . GLU A 1 230 ? 3.031 -11.697 10.975 1.00 15.26 210 GLU A N 1
ATOM 853 C CA . GLU A 1 230 ? 2.629 -11.016 12.211 1.00 14.09 210 GLU A CA 1
ATOM 854 C C . GLU A 1 230 ? 3.541 -9.825 12.450 1.00 14.07 210 GLU A C 1
ATOM 855 O O . GLU A 1 230 ? 3.089 -8.762 12.878 1.00 19.04 210 GLU A O 1
ATOM 861 N N . LYS A 1 231 ? 4.828 -10.010 12.155 1.00 14.35 211 LYS A N 1
ATOM 862 C CA . LYS A 1 231 ? 5.821 -8.948 12.298 1.00 14.03 211 LYS A CA 1
ATOM 863 C C . LYS A 1 231 ? 5.552 -7.822 11.309 1.00 20.07 211 LYS A C 1
ATOM 864 O O . LYS A 1 231 ? 5.567 -6.650 11.686 1.00 22.55 211 LYS A O 1
ATOM 870 N N . ILE A 1 232 ? 5.323 -8.185 10.044 1.00 16.05 212 ILE A N 1
ATOM 871 C CA . ILE A 1 232 ? 5.026 -7.210 8.992 1.00 12.36 212 ILE A CA 1
ATOM 872 C C . ILE A 1 232 ? 3.760 -6.435 9.342 1.00 17.05 212 ILE A C 1
ATOM 873 O O . ILE A 1 232 ? 3.714 -5.214 9.208 1.00 18.30 212 ILE A O 1
ATOM 878 N N . ALA A 1 233 ? 2.740 -7.152 9.808 1.00 12.38 213 ALA A N 1
ATOM 879 C CA . ALA A 1 233 ? 1.484 -6.531 10.215 1.00 17.76 213 ALA A CA 1
ATOM 880 C C . ALA A 1 233 ? 1.674 -5.576 11.393 1.00 23.69 213 ALA A C 1
ATOM 881 O O . ALA A 1 233 ? 0.994 -4.546 11.477 1.00 20.29 213 ALA A O 1
ATOM 883 N N . ASN A 1 234 ? 2.572 -5.918 12.313 1.00 13.96 214 ASN A N 1
ATOM 884 C CA . ASN A 1 234 ? 2.831 -5.036 13.451 1.00 22.03 214 ASN A CA 1
ATOM 885 C C . ASN A 1 234 ? 3.513 -3.746 13.017 1.00 18.59 214 ASN A C 1
ATOM 886 O O . ASN A 1 234 ? 3.237 -2.674 13.562 1.00 17.47 214 ASN A O 1
ATOM 891 N N . LYS A 1 235 ? 4.404 -3.855 12.036 1.00 13.51 215 LYS A N 1
ATOM 892 C CA . LYS A 1 235 ? 5.091 -2.683 11.502 1.00 14.76 215 LYS A CA 1
ATOM 893 C C . LYS A 1 235 ? 4.171 -1.766 10.701 1.00 14.71 215 LYS A C 1
ATOM 894 O O . LYS A 1 235 ? 4.315 -0.545 10.740 1.00 16.19 215 LYS A O 1
ATOM 900 N N . HIS A 1 236 ? 3.233 -2.347 9.964 1.00 12.21 216 HIS A N 1
ATOM 901 C CA . HIS A 1 236 ? 2.301 -1.541 9.170 1.00 11.91 216 HIS A CA 1
ATOM 902 C C . HIS A 1 236 ? 1.370 -0.722 10.055 1.00 12.48 216 HIS A C 1
ATOM 903 O O . HIS A 1 236 ? 0.804 0.278 9.611 1.00 18.76 216 HIS A O 1
ATOM 910 N N . GLY A 1 237 ? 1.209 -1.148 11.304 1.00 13.35 217 GLY A N 1
ATOM 911 C CA . GLY A 1 237 ? 0.357 -0.434 12.242 1.00 17.96 217 GLY A CA 1
ATOM 912 C C . GLY A 1 237 ? 1.129 0.490 13.174 1.00 19.62 217 GLY A C 1
ATOM 913 O O . GLY A 1 237 ? 0.537 1.192 14.000 1.00 25.56 217 GLY A O 1
ATOM 914 N N . ALA A 1 238 ? 2.455 0.491 13.047 1.00 14.75 218 ALA A N 1
ATOM 915 C CA . ALA A 1 238 ? 3.301 1.333 13.891 1.00 16.58 218 ALA A CA 1
ATOM 916 C C . ALA A 1 238 ? 4.561 1.719 13.135 1.00 19.58 218 ALA A C 1
ATOM 917 O O . ALA A 1 238 ? 5.663 1.308 13.512 1.00 15.06 218 ALA A O 1
ATOM 919 N N . LEU A 1 239 ? 4.386 2.505 12.072 1.00 13.77 219 LEU A N 1
ATOM 920 C CA . LEU A 1 239 ? 5.502 2.983 11.264 1.00 22.81 219 LEU A CA 1
ATOM 921 C C . LEU A 1 239 ? 6.421 3.903 12.077 1.00 21.47 219 LEU A C 1
ATOM 922 O O . LEU A 1 239 ? 5.961 4.658 12.941 1.00 14.75 219 LEU A O 1
ATOM 927 N N . ILE A 1 240 ? 7.719 3.822 11.792 1.00 25.65 220 ILE A N 1
ATOM 928 C CA . ILE A 1 240 ? 8.730 4.667 12.425 1.00 27.82 220 ILE A CA 1
ATOM 929 C C . ILE A 1 240 ? 8.908 5.965 11.634 1.00 24.31 220 ILE A C 1
ATOM 930 O O . ILE A 1 240 ? 9.199 5.932 10.431 1.00 21.56 220 ILE A O 1
ATOM 935 N N . THR A 1 241 ? 8.740 7.109 12.295 1.00 27.11 221 THR A N 1
ATOM 936 C CA . THR A 1 241 ? 8.978 8.384 11.620 1.00 24.02 221 THR A CA 1
ATOM 937 C C . THR A 1 241 ? 10.481 8.616 11.408 1.00 25.00 221 THR A C 1
ATOM 938 O O . THR A 1 241 ? 11.235 8.787 12.377 1.00 23.51 221 THR A O 1
ATOM 942 N N . PHE A 1 242 ? 10.916 8.619 10.147 1.00 20.26 222 PHE A N 1
ATOM 943 C CA . PHE A 1 242 ? 12.324 8.847 9.828 1.00 26.68 222 PHE A CA 1
ATOM 944 C C . PHE A 1 242 ? 12.609 10.354 9.796 1.00 31.29 222 PHE A C 1
ATOM 945 O O . PHE A 1 242 ? 12.735 10.950 8.717 1.00 24.07 222 PHE A O 1
ATOM 953 N N . GLU A 1 243 ? 12.720 10.954 10.981 1.00 28.15 223 GLU A N 1
ATOM 954 C CA . GLU A 1 243 ? 12.833 12.407 11.113 1.00 33.80 223 GLU A CA 1
ATOM 955 C C . GLU A 1 243 ? 14.017 13.031 10.361 1.00 34.46 223 GLU A C 1
ATOM 956 O O . GLU A 1 243 ? 13.842 13.993 9.597 1.00 32.50 223 GLU A O 1
ATOM 962 N N . ASN A 1 244 ? 15.213 12.492 10.588 1.00 27.97 224 ASN A N 1
ATOM 963 C CA . ASN A 1 244 ? 16.427 13.054 10.001 1.00 33.77 224 ASN A CA 1
ATOM 964 C C . ASN A 1 244 ? 16.836 12.357 8.708 1.00 33.08 224 ASN A C 1
ATOM 965 O O . ASN A 1 244 ? 18.027 12.147 8.460 1.00 30.33 224 ASN A O 1
ATOM 970 N N . TYR A 1 245 ? 15.854 12.011 7.881 1.00 28.14 225 TYR A N 1
ATOM 971 C CA . TYR A 1 245 ? 16.124 11.203 6.695 1.00 30.85 225 TYR A CA 1
ATOM 972 C C . TYR A 1 245 ? 16.985 11.940 5.668 1.00 30.07 225 TYR A C 1
ATOM 973 O O . TYR A 1 245 ? 17.839 11.325 5.022 1.00 27.91 225 TYR A O 1
ATOM 982 N N . ARG A 1 246 ? 16.770 13.247 5.528 1.00 29.24 226 ARG A N 1
ATOM 983 C CA . ARG A 1 246 ? 17.545 14.049 4.588 1.00 31.04 226 ARG A CA 1
ATOM 984 C C . ARG A 1 246 ? 19.012 14.088 5.006 1.00 32.75 226 ARG A C 1
ATOM 985 O O . ARG A 1 246 ? 19.904 14.125 4.155 1.00 33.77 226 ARG A O 1
ATOM 993 N N . GLN A 1 247 ? 19.260 14.079 6.314 1.00 33.16 227 GLN A N 1
ATOM 994 C CA . GLN A 1 247 ? 20.630 14.010 6.819 1.00 34.90 227 GLN A CA 1
ATOM 995 C C . GLN A 1 247 ? 21.276 12.672 6.465 1.00 36.67 227 GLN A C 1
ATOM 996 O O . GLN A 1 247 ? 22.449 12.625 6.080 1.00 35.76 227 GLN A O 1
ATOM 1002 N N . VAL A 1 248 ? 20.514 11.587 6.603 1.00 33.10 228 VAL A N 1
ATOM 1003 C CA . VAL A 1 248 ? 21.017 10.263 6.247 1.00 30.24 228 VAL A CA 1
ATOM 1004 C C . VAL A 1 248 ? 21.376 10.232 4.761 1.00 30.46 228 VAL A C 1
ATOM 1005 O O . VAL A 1 248 ? 22.456 9.778 4.383 1.00 31.12 228 VAL A O 1
ATOM 1009 N N . LEU A 1 249 ? 20.480 10.755 3.930 1.00 30.05 229 LEU A N 1
ATOM 1010 C CA . LEU A 1 249 ? 20.720 10.858 2.495 1.00 30.47 229 LEU A CA 1
ATOM 1011 C C . LEU A 1 249 ? 21.938 11.721 2.152 1.00 33.01 229 LEU A C 1
ATOM 1012 O O . LEU A 1 249 ? 22.649 11.432 1.188 1.00 33.57 229 LEU A O 1
ATOM 1017 N N . LYS A 1 250 ? 22.173 12.778 2.929 1.00 34.63 230 LYS A N 1
ATOM 1018 C CA . LYS A 1 250 ? 23.336 13.642 2.707 1.00 37.22 230 LYS A CA 1
ATOM 1019 C C . LYS A 1 250 ? 24.620 12.874 2.979 1.00 37.76 230 LYS A C 1
ATOM 1020 O O . LYS A 1 250 ? 25.570 12.938 2.192 1.00 39.09 230 LYS A O 1
ATOM 1026 N N . ILE A 1 251 ? 24.637 12.151 4.097 1.00 36.79 231 ILE A N 1
ATOM 1027 C CA . ILE A 1 251 ? 25.781 11.324 4.466 1.00 40.34 231 ILE A CA 1
ATOM 1028 C C . ILE A 1 251 ? 26.096 10.346 3.345 1.00 36.24 231 ILE A C 1
ATOM 1029 O O . ILE A 1 251 ? 27.249 10.214 2.935 1.00 39.19 231 ILE A O 1
ATOM 1034 N N . CYS A 1 252 ? 25.059 9.669 2.854 1.00 37.20 232 CYS A N 1
ATOM 1035 C CA . CYS A 1 252 ? 25.194 8.731 1.744 1.00 33.16 232 CYS A CA 1
ATOM 1036 C C . CYS A 1 252 ? 25.783 9.409 0.518 1.00 44.91 232 CYS A C 1
ATOM 1037 O O . CYS A 1 252 ? 26.634 8.843 -0.173 1.00 35.36 232 CYS A O 1
ATOM 1040 N N . GLU A 1 253 ? 25.333 10.630 0.257 1.00 35.94 233 GLU A N 1
ATOM 1041 C CA . GLU A 1 253 ? 25.827 11.382 -0.883 1.00 48.17 233 GLU A CA 1
ATOM 1042 C C . GLU A 1 253 ? 27.311 11.712 -0.724 1.00 43.38 233 GLU A C 1
ATOM 1043 O O . GLU A 1 253 ? 28.092 11.564 -1.671 1.00 41.18 233 GLU A O 1
ATOM 1049 N N . ASP A 1 254 ? 27.698 12.147 0.476 1.00 44.87 234 ASP A N 1
ATOM 1050 C CA . ASP A 1 254 ? 29.099 12.446 0.779 1.00 43.29 234 ASP A CA 1
ATOM 1051 C C . ASP A 1 254 ? 29.980 11.212 0.612 1.00 42.83 234 ASP A C 1
ATOM 1052 O O . ASP A 1 254 ? 31.134 11.316 0.202 1.00 45.73 234 ASP A O 1
ATOM 1057 N N A CYS A 1 255 ? 29.424 10.046 0.929 0.03 40.37 235 CYS A N 1
ATOM 1058 N N B CYS A 1 255 ? 29.430 10.047 0.944 0.97 40.38 235 CYS A N 1
ATOM 1059 C CA A CYS A 1 255 ? 30.165 8.792 0.845 0.03 39.73 235 CYS A CA 1
ATOM 1060 C CA B CYS A 1 255 ? 30.159 8.787 0.837 0.97 39.71 235 CYS A CA 1
ATOM 1061 C C A CYS A 1 255 ? 30.560 8.446 -0.587 0.03 40.07 235 CYS A C 1
ATOM 1062 C C B CYS A 1 255 ? 30.584 8.487 -0.591 0.97 40.15 235 CYS A C 1
ATOM 1063 O O A CYS A 1 255 ? 31.562 7.770 -0.813 0.03 40.60 235 CYS A O 1
ATOM 1064 O O B CYS A 1 255 ? 31.630 7.888 -0.822 0.97 40.85 235 CYS A O 1
ATOM 1069 N N . LEU A 1 256 ? 29.774 8.924 -1.549 1.00 39.86 236 LEU A N 1
ATOM 1070 C CA . LEU A 1 256 ? 30.066 8.707 -2.967 1.00 40.39 236 LEU A CA 1
ATOM 1071 C C . LEU A 1 256 ? 31.402 9.330 -3.386 1.00 43.18 236 LEU A C 1
ATOM 1072 O O . LEU A 1 256 ? 31.988 8.913 -4.384 1.00 47.00 236 LEU A O 1
ATOM 1077 N N . LYS A 1 257 ? 31.879 10.313 -2.615 1.00 48.31 237 LYS A N 1
ATOM 1078 C CA . LYS A 1 257 ? 33.160 10.986 -2.874 1.00 55.48 237 LYS A CA 1
ATOM 1079 C C . LYS A 1 257 ? 34.310 10.489 -1.981 1.00 59.62 237 LYS A C 1
ATOM 1080 O O . LYS A 1 257 ? 35.444 10.971 -2.091 1.00 55.79 237 LYS A O 1
ATOM 1086 N N . SER A 1 258 ? 34.022 9.532 -1.100 1.00 49.42 238 SER A N 1
ATOM 1087 C CA . SER A 1 258 ? 35.051 8.964 -0.227 1.00 47.02 238 SER A CA 1
ATOM 1088 C C . SER A 1 258 ? 36.027 8.109 -1.031 1.00 48.74 238 SER A C 1
ATOM 1089 O O . SER A 1 258 ? 35.681 7.601 -2.097 1.00 50.28 238 SER A O 1
ATOM 1092 N N A SER A 1 259 ? 37.250 7.954 -0.533 0.48 51.37 239 SER A N 1
ATOM 1093 N N B SER A 1 259 ? 37.242 7.957 -0.512 0.52 51.32 239 SER A N 1
ATOM 1094 C CA A SER A 1 259 ? 38.244 7.151 -1.245 0.48 53.29 239 SER A CA 1
ATOM 1095 C CA B SER A 1 259 ? 38.273 7.183 -1.199 0.52 53.31 239 SER A CA 1
ATOM 1096 C C A SER A 1 259 ? 38.288 5.703 -0.750 0.48 48.89 239 SER A C 1
ATOM 1097 C C B SER A 1 259 ? 38.268 5.715 -0.760 0.52 48.85 239 SER A C 1
ATOM 1098 O O A SER A 1 259 ? 38.932 4.845 -1.361 0.48 47.77 239 SER A O 1
ATOM 1099 O O B SER A 1 259 ? 38.853 4.855 -1.423 0.52 47.65 239 SER A O 1
ATOM 1104 N N . ASP A 1 260 ? 37.608 5.441 0.363 1.00 46.72 240 ASP A N 1
ATOM 1105 C CA . ASP A 1 260 ? 37.445 4.078 0.860 1.00 45.68 240 ASP A CA 1
ATOM 1106 C C . ASP A 1 260 ? 36.309 3.471 0.051 1.00 42.28 240 ASP A C 1
ATOM 1107 O O . ASP A 1 260 ? 35.155 3.884 0.208 1.00 51.08 240 ASP A O 1
ATOM 1112 N N . PRO A 1 261 ? 36.625 2.498 -0.829 1.00 43.74 241 PRO A N 1
ATOM 1113 C CA . PRO A 1 261 ? 35.577 1.955 -1.704 1.00 42.51 241 PRO A CA 1
ATOM 1114 C C . PRO A 1 261 ? 34.446 1.305 -0.909 1.00 38.41 241 PRO A C 1
ATOM 1115 O O . PRO A 1 261 ? 33.344 1.136 -1.452 1.00 35.18 241 PRO A O 1
ATOM 1119 N N . LEU A 1 262 ? 34.706 0.952 0.351 1.00 36.46 242 LEU A N 1
ATOM 1120 C CA . LEU A 1 262 ? 33.632 0.512 1.247 1.00 34.40 242 LEU A CA 1
ATOM 1121 C C . LEU A 1 262 ? 32.614 1.630 1.439 1.00 36.99 242 LEU A C 1
ATOM 1122 O O . LEU A 1 262 ? 31.404 1.415 1.290 1.00 32.46 242 LEU A O 1
ATOM 1127 N N . MET A 1 263 ? 33.112 2.820 1.774 1.00 36.25 243 MET A N 1
ATOM 1128 C CA . MET A 1 263 ? 32.255 3.988 1.983 1.00 36.44 243 MET A CA 1
ATOM 1129 C C . MET A 1 263 ? 31.474 4.340 0.718 1.00 38.14 243 MET A C 1
ATOM 1130 O O . MET A 1 263 ? 30.293 4.694 0.791 1.00 39.98 243 MET A O 1
ATOM 1135 N N . ILE A 1 264 ? 32.130 4.228 -0.436 1.00 36.90 244 ILE A N 1
ATOM 1136 C CA . ILE A 1 264 ? 31.476 4.458 -1.721 1.00 36.59 244 ILE A CA 1
ATOM 1137 C C . ILE A 1 264 ? 30.278 3.518 -1.908 1.00 33.97 244 ILE A C 1
ATOM 1138 O O . ILE A 1 264 ? 29.197 3.949 -2.321 1.00 33.20 244 ILE A O 1
ATOM 1143 N N . GLY A 1 265 ? 30.482 2.236 -1.603 1.00 38.18 245 GLY A N 1
ATOM 1144 C CA . GLY A 1 265 ? 29.417 1.246 -1.658 1.00 30.29 245 GLY A CA 1
ATOM 1145 C C . GLY A 1 265 ? 28.227 1.590 -0.776 1.00 29.00 245 GLY A C 1
ATOM 1146 O O . GLY A 1 265 ? 27.077 1.484 -1.212 1.00 36.07 245 GLY A O 1
ATOM 1147 N N . ILE A 1 266 ? 28.500 1.994 0.465 1.00 29.55 246 ILE A N 1
ATOM 1148 C CA . ILE A 1 266 ? 27.451 2.429 1.385 1.00 28.63 246 ILE A CA 1
ATOM 1149 C C . ILE A 1 266 ? 26.682 3.604 0.785 1.00 29.05 246 ILE A C 1
ATOM 1150 O O . ILE A 1 266 ? 25.453 3.655 0.866 1.00 27.64 246 ILE A O 1
ATOM 1155 N N . GLY A 1 267 ? 27.406 4.542 0.181 1.00 31.08 247 GLY A N 1
ATOM 1156 C CA . GLY A 1 267 ? 26.774 5.667 -0.490 1.00 31.73 247 GLY A CA 1
ATOM 1157 C C . GLY A 1 267 ? 25.832 5.197 -1.588 1.00 36.16 247 GLY A C 1
ATOM 1158 O O . GLY A 1 267 ? 24.725 5.723 -1.736 1.00 29.61 247 GLY A O 1
ATOM 1159 N N . LEU A 1 268 ? 26.267 4.192 -2.349 1.00 29.87 248 LEU A N 1
ATOM 1160 C CA . LEU A 1 268 ? 25.461 3.643 -3.441 1.00 29.65 248 LEU A CA 1
ATOM 1161 C C . LEU A 1 268 ? 24.214 2.891 -2.955 1.00 26.24 248 LEU A C 1
ATOM 1162 O O . LEU A 1 268 ? 23.159 2.956 -3.595 1.00 26.94 248 LEU A O 1
ATOM 1167 N N . ILE A 1 269 ? 24.327 2.182 -1.833 1.00 25.30 249 ILE A N 1
ATOM 1168 C CA . ILE A 1 269 ? 23.162 1.521 -1.248 1.00 26.52 249 ILE A CA 1
ATOM 1169 C C . ILE A 1 269 ? 22.052 2.538 -0.967 1.00 31.27 249 ILE A C 1
ATOM 1170 O O . ILE A 1 269 ? 20.888 2.304 -1.307 1.00 24.97 249 ILE A O 1
ATOM 1175 N N . GLY A 1 270 ? 22.417 3.667 -0.358 1.00 31.80 250 GLY A N 1
ATOM 1176 C CA . GLY A 1 270 ? 21.441 4.687 -0.002 1.00 24.35 250 GLY A CA 1
ATOM 1177 C C . GLY A 1 270 ? 20.864 5.398 -1.212 1.00 24.74 250 GLY A C 1
ATOM 1178 O O . GLY A 1 270 ? 19.694 5.811 -1.220 1.00 24.99 250 GLY A O 1
ATOM 1179 N N . MET A 1 271 ? 21.688 5.533 -2.246 1.00 26.06 251 MET A N 1
ATOM 1180 C CA . MET A 1 271 ? 21.314 6.319 -3.418 1.00 28.25 251 MET A CA 1
ATOM 1181 C C . MET A 1 271 ? 20.653 5.484 -4.520 1.00 26.33 251 MET A C 1
ATOM 1182 O O . MET A 1 271 ? 19.872 6.017 -5.306 1.00 25.75 251 MET A O 1
A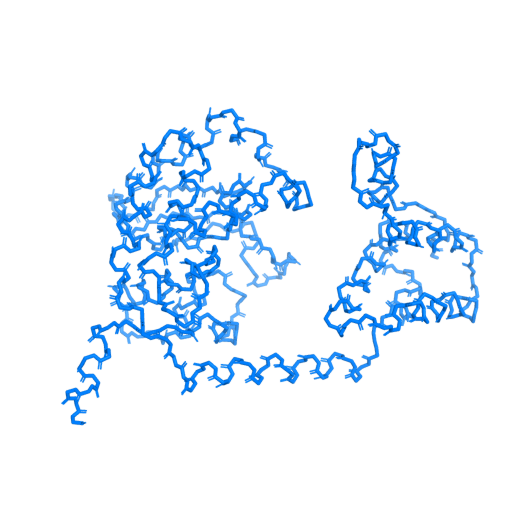TOM 1187 N N . THR A 1 272 ? 20.957 4.183 -4.575 1.00 24.77 252 THR A N 1
ATOM 1188 C CA . THR A 1 272 ? 20.387 3.300 -5.602 1.00 23.54 252 THR A CA 1
ATOM 1189 C C . THR A 1 272 ? 19.410 2.267 -5.043 1.00 21.25 252 THR A C 1
ATOM 1190 O O . THR A 1 272 ? 18.647 1.661 -5.803 1.00 20.25 252 THR A O 1
ATOM 1194 N N . GLY A 1 273 ? 19.452 2.048 -3.728 1.00 23.54 253 GLY A N 1
ATOM 1195 C CA . GLY A 1 273 ? 18.554 1.103 -3.085 1.00 18.53 253 GLY A CA 1
ATOM 1196 C C . GLY A 1 273 ? 18.881 -0.359 -3.334 1.00 17.60 253 GLY A C 1
ATOM 1197 O O . GLY A 1 273 ? 18.148 -1.258 -2.883 1.00 26.45 253 GLY A O 1
ATOM 1198 N N . ARG A 1 274 ? 19.972 -0.606 -4.053 1.00 19.34 254 ARG A N 1
ATOM 1199 C CA . ARG A 1 274 ? 20.410 -1.971 -4.335 1.00 20.27 254 ARG A CA 1
ATOM 1200 C C . ARG A 1 274 ? 20.927 -2.681 -3.083 1.00 18.78 254 ARG A C 1
ATOM 1201 O O . ARG A 1 274 ? 21.388 -2.029 -2.138 1.00 18.22 254 ARG A O 1
ATOM 1209 N N . ARG A 1 275 ? 20.830 -4.013 -3.074 1.00 16.28 255 ARG A N 1
ATOM 1210 C CA . ARG A 1 275 ? 21.301 -4.814 -1.946 1.00 15.76 255 ARG A CA 1
ATOM 1211 C C . ARG A 1 275 ? 22.823 -4.705 -1.854 1.00 17.33 255 ARG A C 1
ATOM 1212 O O . ARG A 1 275 ? 23.491 -4.535 -2.883 1.00 21.24 255 ARG A O 1
ATOM 1220 N N . PRO A 1 276 ? 23.371 -4.776 -0.624 1.00 17.55 256 PRO A N 1
ATOM 1221 C CA . PRO A 1 276 ? 24.828 -4.755 -0.429 1.00 19.04 256 PRO A CA 1
ATOM 1222 C C . PRO A 1 276 ? 25.556 -5.740 -1.341 1.00 19.18 256 PRO A C 1
ATOM 1223 O O . PRO A 1 276 ? 26.544 -5.352 -1.969 1.00 20.71 256 PRO A O 1
ATOM 1227 N N . TYR A 1 277 ? 25.085 -6.987 -1.410 1.00 17.71 257 TYR A N 1
ATOM 1228 C CA . TYR A 1 277 ? 25.715 -7.993 -2.263 1.00 17.80 257 TYR A CA 1
ATOM 1229 C C . TYR A 1 277 ? 25.721 -7.569 -3.734 1.00 20.26 257 TYR A C 1
ATOM 1230 O O . TYR A 1 277 ? 26.649 -7.904 -4.480 1.00 19.55 257 TYR A O 1
ATOM 1239 N N . GLU A 1 278 ? 24.693 -6.830 -4.145 1.00 18.24 258 GLU A N 1
ATOM 1240 C CA . GLU A 1 278 ? 24.588 -6.353 -5.523 1.00 19.06 258 GLU A CA 1
ATOM 1241 C C . GLU A 1 278 ? 25.584 -5.220 -5.784 1.00 27.24 258 GLU A C 1
ATOM 1242 O O . GLU A 1 278 ? 26.325 -5.241 -6.781 1.00 22.38 258 GLU A O 1
ATOM 1248 N N . VAL A 1 279 ? 25.590 -4.231 -4.891 1.00 21.60 259 VAL A N 1
ATOM 1249 C CA . VAL A 1 279 ? 26.499 -3.091 -5.008 1.00 24.64 259 VAL A CA 1
ATOM 1250 C C . VAL A 1 279 ? 27.951 -3.542 -5.085 1.00 27.65 259 VAL A C 1
ATOM 1251 O O . VAL A 1 279 ? 28.696 -3.139 -5.982 1.00 26.54 259 VAL A O 1
ATOM 1255 N N . PHE A 1 280 ? 28.350 -4.403 -4.159 1.00 28.08 260 PHE A N 1
ATOM 1256 C CA . PHE A 1 280 ? 29.755 -4.769 -4.066 1.00 25.49 260 PHE A CA 1
ATOM 1257 C C . PHE A 1 280 ? 30.241 -5.792 -5.093 1.00 30.22 260 PHE A C 1
ATOM 1258 O O . PHE A 1 280 ? 31.388 -5.719 -5.527 1.00 33.16 260 PHE A O 1
ATOM 1266 N N . THR A 1 281 ? 29.392 -6.742 -5.488 1.00 26.51 261 THR A N 1
ATOM 1267 C CA . THR A 1 281 ? 29.893 -7.874 -6.275 1.00 23.86 261 THR A CA 1
ATOM 1268 C C . THR A 1 281 ? 29.438 -7.991 -7.736 1.00 29.03 261 THR A C 1
ATOM 1269 O O . THR A 1 281 ? 30.106 -8.665 -8.528 1.00 24.62 261 THR A O 1
ATOM 1273 N N . GLN A 1 282 ? 28.322 -7.365 -8.110 1.00 23.47 262 GLN A N 1
ATOM 1274 C CA . GLN A 1 282 ? 27.757 -7.695 -9.421 1.00 23.36 262 GLN A CA 1
ATOM 1275 C C . GLN A 1 282 ? 26.818 -6.696 -10.096 1.00 23.61 262 GLN A C 1
ATOM 1276 O O . GLN A 1 282 ? 26.326 -6.968 -11.196 1.00 27.11 262 GLN A O 1
ATOM 1282 N N . ALA A 1 283 ? 26.552 -5.560 -9.463 1.00 23.87 263 ALA A N 1
ATOM 1283 C CA . ALA A 1 283 ? 25.709 -4.550 -10.105 1.00 30.69 263 ALA A CA 1
ATOM 1284 C C . ALA A 1 283 ? 26.345 -4.034 -11.399 1.00 36.10 263 ALA A C 1
ATOM 1285 O O . ALA A 1 283 ? 27.569 -3.882 -11.483 1.00 32.59 263 ALA A O 1
ATOM 1287 N N . GLU A 1 284 ? 25.516 -3.791 -12.411 1.00 38.09 264 GLU A N 1
ATOM 1288 C CA . GLU A 1 284 ? 25.962 -3.103 -13.619 1.00 40.38 264 GLU A CA 1
ATOM 1289 C C . GLU A 1 284 ? 25.126 -1.846 -13.786 1.00 43.76 264 GLU A C 1
ATOM 1290 O O . GLU A 1 284 ? 23.964 -1.914 -14.197 1.00 55.18 264 GLU A O 1
ATOM 1296 N N . PHE A 1 285 ? 25.714 -0.702 -13.452 1.00 38.61 265 PHE A N 1
ATOM 1297 C CA . PHE A 1 285 ? 25.013 0.575 -13.537 1.00 37.84 265 PHE A CA 1
ATOM 1298 C C . PHE A 1 285 ? 25.328 1.259 -14.870 1.00 43.51 265 PHE A C 1
ATOM 1299 O O . PHE A 1 285 ? 26.500 1.467 -15.202 1.00 51.40 265 PHE A O 1
ATOM 1307 N N . SER A 1 286 ? 24.289 1.588 -15.638 1.00 43.26 266 SER A N 1
ATOM 1308 C CA . SER A 1 286 ? 24.456 2.260 -16.929 1.00 48.51 266 SER A CA 1
ATOM 1309 C C . SER A 1 286 ? 23.500 3.454 -17.020 1.00 54.50 266 SER A C 1
ATOM 1310 O O . SER A 1 286 ? 22.534 3.528 -16.259 1.00 54.62 266 SER A O 1
ATOM 1313 N N . PRO A 1 287 ? 23.774 4.404 -17.933 1.00 50.84 267 PRO A N 1
ATOM 1314 C CA . PRO A 1 287 ? 22.897 5.578 -18.021 1.00 47.69 267 PRO A CA 1
ATOM 1315 C C . PRO A 1 287 ? 21.566 5.243 -18.690 1.00 46.45 267 PRO A C 1
ATOM 1316 O O . PRO A 1 287 ? 21.544 4.488 -19.665 1.00 43.72 267 PRO A O 1
ATOM 1320 N N . ALA A 1 288 ? 20.474 5.799 -18.171 1.00 47.44 268 ALA A N 1
ATOM 1321 C CA . ALA A 1 288 ? 19.153 5.602 -18.758 1.00 50.01 268 ALA A CA 1
ATOM 1322 C C . ALA A 1 288 ? 18.840 6.700 -19.768 1.00 53.88 268 ALA A C 1
ATOM 1323 O O . ALA A 1 288 ? 18.994 7.887 -19.469 1.00 56.14 268 ALA A O 1
ATOM 1325 N N . PRO A 1 289 ? 18.391 6.308 -20.971 1.00 54.81 269 PRO A N 1
ATOM 1326 C CA . PRO A 1 289 ? 17.988 7.317 -21.954 1.00 52.10 269 PRO A CA 1
ATOM 1327 C C . PRO A 1 289 ? 16.723 8.050 -21.516 1.00 54.70 269 PRO A C 1
ATOM 1328 O O . PRO A 1 289 ? 15.797 7.418 -21.001 1.00 54.15 269 PRO A O 1
ATOM 1332 N N . TYR A 1 290 ? 16.696 9.366 -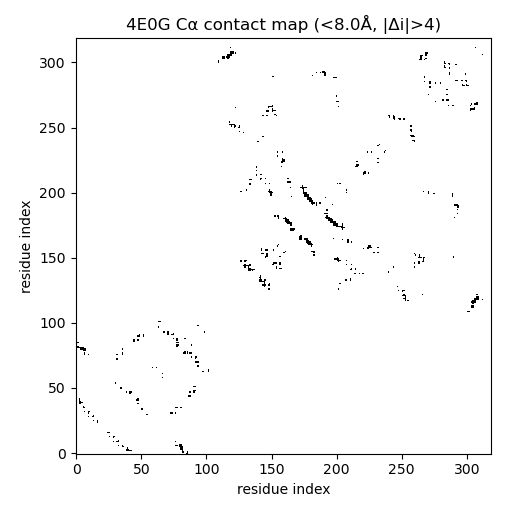21.694 1.00 61.77 270 TYR A N 1
ATOM 1333 C CA . TYR A 1 290 ? 15.453 10.121 -21.587 1.00 65.30 270 TYR A CA 1
ATOM 1334 C C . TYR A 1 290 ? 15.202 10.746 -22.956 1.00 73.29 270 TYR A C 1
ATOM 1335 O O . TYR A 1 290 ? 15.758 11.798 -23.284 1.00 75.43 270 TYR A O 1
ATOM 1344 N N . GLY A 1 291 ? 14.358 10.088 -23.747 1.00 76.02 271 GLY A N 1
ATOM 1345 C CA . GLY A 1 291 ? 14.074 10.529 -25.100 1.00 79.48 271 GLY A CA 1
ATOM 1346 C C . GLY A 1 291 ? 15.324 10.509 -25.956 1.00 86.57 271 GLY A C 1
ATOM 1347 O O . GLY A 1 291 ? 15.707 9.467 -26.493 1.00 89.10 271 GLY A O 1
ATOM 1348 N N . LYS A 1 292 ? 15.964 11.667 -26.074 1.00 91.25 272 LYS A N 1
ATOM 1349 C CA . LYS A 1 292 ? 17.197 11.788 -26.838 1.00 94.15 272 LYS A CA 1
ATOM 1350 C C . LYS A 1 292 ? 18.376 12.115 -25.924 1.00 91.63 272 LYS A C 1
ATOM 1351 O O . LYS A 1 292 ? 19.536 11.975 -26.318 1.00 91.32 272 LYS A O 1
ATOM 1357 N N . GLY A 1 293 ? 18.074 12.549 -24.702 1.00 86.06 273 GLY A N 1
ATOM 1358 C CA . GLY A 1 293 ? 19.104 12.866 -23.728 1.00 79.57 273 GLY A CA 1
ATOM 1359 C C . GLY A 1 293 ? 19.364 11.734 -22.748 1.00 74.55 273 GLY A C 1
ATOM 1360 O O . GLY A 1 293 ? 18.917 10.604 -22.961 1.00 68.16 273 GLY A O 1
ATOM 1361 N N . VAL A 1 294 ? 20.100 12.032 -21.680 1.00 73.83 274 VAL A N 1
ATOM 1362 C CA . VAL A 1 294 ? 20.357 11.057 -20.623 1.00 67.79 274 VAL A CA 1
ATOM 1363 C C . VAL A 1 294 ? 19.584 11.442 -19.360 1.00 60.34 274 VAL A C 1
ATOM 1364 O O . VAL A 1 294 ? 19.599 12.605 -18.944 1.00 60.98 274 VAL A O 1
ATOM 1368 N N . SER A 1 295 ? 18.889 10.471 -18.769 1.00 50.22 275 SER A N 1
ATOM 1369 C CA . SER A 1 295 ? 18.035 10.729 -17.604 1.00 45.87 275 SER A CA 1
ATOM 1370 C C . SER A 1 295 ? 18.854 11.144 -16.381 1.00 44.92 275 SER A C 1
ATOM 1371 O O . SER A 1 295 ? 19.932 10.598 -16.134 1.00 40.95 275 SER A O 1
ATOM 1374 N N . LYS A 1 296 ? 18.336 12.104 -15.618 1.00 41.18 276 LYS A N 1
ATOM 1375 C CA . LYS A 1 296 ? 19.087 12.702 -14.515 1.00 52.96 276 LYS A CA 1
ATOM 1376 C C . LYS A 1 296 ? 18.816 12.030 -13.168 1.00 52.39 276 LYS A C 1
ATOM 1377 O O . LYS A 1 296 ? 19.715 11.930 -12.326 1.00 53.07 276 LYS A O 1
ATOM 1383 N N . TRP A 1 297 ? 17.583 11.571 -12.967 1.00 42.82 277 TRP A N 1
ATOM 1384 C CA . TRP A 1 297 ? 17.199 10.959 -11.696 1.00 45.05 277 TRP A CA 1
ATOM 1385 C C . TRP A 1 297 ? 16.896 9.463 -11.801 1.00 36.91 277 TRP A C 1
ATOM 1386 O O . TRP A 1 297 ? 16.160 8.916 -10.971 1.00 29.29 277 TRP A O 1
ATOM 1397 N N . SER A 1 298 ? 17.472 8.810 -12.811 1.00 37.77 278 SER A N 1
ATOM 1398 C CA . SER A 1 298 ? 17.358 7.356 -12.961 1.00 34.34 278 SER A CA 1
ATOM 1399 C C . SER A 1 298 ? 18.546 6.772 -13.727 1.00 31.69 278 SER A C 1
ATOM 1400 O O . SER A 1 298 ? 19.207 7.472 -14.501 1.00 37.12 278 SER A O 1
ATOM 1403 N N . ILE A 1 299 ? 18.818 5.491 -13.500 1.00 29.46 279 ILE A N 1
ATOM 1404 C CA . ILE A 1 299 ? 19.828 4.759 -14.259 1.00 30.37 279 ILE A CA 1
ATOM 1405 C C . ILE A 1 299 ? 19.268 3.407 -14.692 1.00 30.40 279 ILE A C 1
ATOM 1406 O O . ILE A 1 299 ? 18.097 3.110 -14.453 1.00 38.60 279 ILE A O 1
ATOM 1411 N N . LEU A 1 300 ? 20.100 2.585 -15.324 1.00 34.03 280 LEU A N 1
ATOM 1412 C CA . LEU A 1 300 ? 19.725 1.207 -15.622 1.00 31.62 280 LEU A CA 1
ATOM 1413 C C . LEU A 1 300 ? 20.545 0.278 -14.726 1.00 37.92 280 LEU A C 1
ATOM 1414 O O . LEU A 1 300 ? 21.742 0.509 -14.514 1.00 36.75 280 LEU A O 1
ATOM 1419 N N . PHE A 1 301 ? 19.899 -0.759 -14.195 1.00 30.07 281 PHE A N 1
ATOM 1420 C CA . PHE A 1 301 ? 20.565 -1.706 -13.309 1.00 26.48 281 PHE A CA 1
ATOM 1421 C C . PHE A 1 301 ? 20.430 -3.144 -13.811 1.00 29.62 281 PHE A C 1
ATOM 1422 O O . PHE A 1 301 ? 19.366 -3.556 -14.293 1.00 30.42 281 PHE A O 1
ATOM 1430 N N . ASN A 1 302 ? 21.519 -3.898 -13.697 1.00 34.68 282 ASN A N 1
ATOM 1431 C CA . ASN A 1 302 ? 21.527 -5.315 -14.036 1.00 31.93 282 ASN A CA 1
ATOM 1432 C C . ASN A 1 302 ? 22.226 -6.083 -12.923 1.00 28.98 282 ASN A C 1
ATOM 1433 O O . ASN A 1 302 ? 23.132 -5.549 -12.273 1.00 35.76 282 ASN A O 1
ATOM 1438 N N . GLY A 1 303 ? 21.806 -7.324 -12.692 1.00 20.12 283 GLY A N 1
ATOM 1439 C CA . GLY A 1 303 ? 22.437 -8.156 -11.681 1.00 19.83 283 GLY A CA 1
ATOM 1440 C C . GLY A 1 303 ? 21.597 -8.345 -10.429 1.00 25.63 283 GLY A C 1
ATOM 1441 O O . GLY A 1 303 ? 22.127 -8.431 -9.314 1.00 17.41 283 GLY A O 1
ATOM 1442 N N . GLN A 1 304 ? 20.283 -8.412 -10.620 1.00 26.49 284 GLN A N 1
ATOM 1443 C CA . GLN A 1 304 ? 19.339 -8.650 -9.536 1.00 25.33 284 GLN A CA 1
ATOM 1444 C C . GLN A 1 304 ? 19.655 -9.966 -8.815 1.00 17.49 284 GLN A C 1
ATOM 1445 O O . GLN A 1 304 ? 19.803 -11.015 -9.449 1.00 15.48 284 GLN A O 1
ATOM 1451 N N . ALA A 1 305 ? 19.763 -9.907 -7.490 1.00 14.92 285 ALA A N 1
ATOM 1452 C CA . ALA A 1 305 ? 20.063 -11.099 -6.701 1.00 16.68 285 ALA A CA 1
ATOM 1453 C C . ALA A 1 305 ? 18.781 -11.776 -6.215 1.00 17.82 285 ALA A C 1
ATOM 1454 O O . ALA A 1 305 ? 17.690 -11.220 -6.363 1.00 15.90 285 ALA A O 1
ATOM 1456 N N . LYS A 1 306 ? 18.922 -12.977 -5.648 1.00 18.67 286 LYS A N 1
ATOM 1457 C CA . LYS A 1 306 ? 17.814 -13.687 -4.987 1.00 13.31 286 LYS A CA 1
ATOM 1458 C C . LYS A 1 306 ? 16.698 -14.184 -5.918 1.00 16.05 286 LYS A C 1
ATOM 1459 O O . LYS A 1 306 ? 15.681 -14.699 -5.439 1.00 11.33 286 LYS A O 1
ATOM 1465 N N . THR A 1 307 ? 16.874 -14.051 -7.234 1.00 8.52 287 THR A N 1
ATOM 1466 C CA . THR A 1 307 ? 15.772 -14.372 -8.156 1.00 8.70 287 THR A CA 1
ATOM 1467 C C . THR A 1 307 ? 15.441 -15.859 -8.187 1.00 13.01 287 THR A C 1
ATOM 1468 O O . THR A 1 307 ? 14.336 -16.251 -8.593 1.00 12.94 287 THR A O 1
ATOM 1472 N N . LYS A 1 308 ? 16.408 -16.678 -7.772 1.00 15.28 288 LYS A N 1
ATOM 1473 C CA . LYS A 1 308 ? 16.322 -18.129 -7.941 1.00 13.47 288 LYS A CA 1
ATOM 1474 C C . LYS A 1 308 ? 16.021 -18.465 -9.402 1.00 15.67 288 LYS A C 1
ATOM 1475 O O . LYS A 1 308 ? 15.377 -19.478 -9.696 1.00 20.70 288 LYS A O 1
ATOM 1481 N N . GLN A 1 309 ? 16.476 -17.594 -10.306 1.00 14.88 289 GLN A N 1
ATOM 1482 C CA . GLN A 1 309 ? 16.297 -17.773 -11.750 1.00 26.26 289 GLN A CA 1
ATOM 1483 C C . GLN A 1 309 ? 14.847 -18.035 -12.161 1.00 31.87 289 GLN A C 1
ATOM 1484 O O . GLN A 1 309 ? 14.595 -18.735 -13.147 1.00 39.13 289 GLN A O 1
ATOM 1490 N N . GLY A 1 310 ? 13.901 -17.465 -11.416 1.00 23.41 290 GLY A N 1
ATOM 1491 C CA . GLY A 1 310 ? 12.489 -17.634 -11.724 1.00 20.79 290 GLY A CA 1
ATOM 1492 C C . GLY A 1 310 ? 12.087 -17.067 -13.077 1.00 27.97 290 GLY A C 1
ATOM 1493 O O . GLY A 1 310 ? 12.735 -16.151 -13.598 1.00 32.89 290 GLY A O 1
ATOM 1494 N N . GLU A 1 311 ? 11.010 -17.605 -13.646 1.00 31.24 291 GLU A N 1
ATOM 1495 C CA . GLU A 1 311 ? 10.557 -17.195 -14.974 1.00 39.38 291 GLU A CA 1
ATOM 1496 C C . GLU A 1 311 ? 10.139 -15.726 -15.053 1.00 36.90 291 GLU A C 1
ATOM 1497 O O . GLU A 1 311 ? 10.435 -15.046 -16.041 1.00 36.27 291 GLU A O 1
ATOM 1503 N N . GLY A 1 312 ? 9.443 -15.244 -14.025 1.00 24.03 292 GLY A N 1
ATOM 1504 C CA . GLY A 1 312 ? 8.921 -13.889 -14.042 1.00 24.39 292 GLY A CA 1
ATOM 1505 C C . GLY A 1 312 ? 9.763 -12.907 -13.254 1.00 24.33 292 GLY A C 1
ATOM 1506 O O . GLY A 1 312 ? 9.292 -11.824 -12.884 1.00 25.86 292 GLY A O 1
ATOM 1507 N N . THR A 1 313 ? 11.014 -13.282 -13.004 1.00 24.54 293 THR A N 1
ATOM 1508 C CA . THR A 1 313 ? 11.921 -12.454 -12.221 1.00 26.99 293 THR A CA 1
ATOM 1509 C C . THR A 1 313 ? 12.767 -11.555 -13.110 1.00 23.70 293 THR A C 1
ATOM 1510 O O . THR A 1 313 ? 12.637 -11.573 -14.342 1.00 25.66 293 THR A O 1
ATOM 1514 N N . LYS A 1 314 ? 13.639 -10.778 -12.477 1.00 18.87 294 LYS A N 1
ATOM 1515 C CA . LYS A 1 314 ? 14.527 -9.884 -13.205 1.00 17.23 294 LYS A CA 1
ATOM 1516 C C . LYS A 1 314 ? 15.897 -10.524 -13.459 1.00 15.11 294 LYS A C 1
ATOM 1517 O O . LYS A 1 314 ? 16.891 -9.824 -13.674 1.00 23.44 294 LYS A O 1
ATOM 1523 N N . PHE A 1 315 ? 15.935 -11.854 -13.453 1.00 13.41 295 PHE A N 1
ATOM 1524 C CA . PHE A 1 315 ? 17.176 -12.590 -13.680 1.00 25.71 295 PHE A CA 1
ATOM 1525 C C . PHE A 1 315 ? 17.774 -12.290 -15.048 1.00 29.13 295 PHE A C 1
ATOM 1526 O O . PHE A 1 315 ? 17.181 -12.616 -16.081 1.00 30.72 295 PHE A O 1
ATOM 1534 N N . GLY A 1 316 ? 18.949 -11.665 -15.045 1.00 35.01 296 GLY A N 1
ATOM 1535 C CA . GLY A 1 316 ? 19.653 -11.348 -16.272 1.00 35.35 296 GLY A CA 1
ATOM 1536 C C . GLY A 1 316 ? 18.969 -10.245 -17.051 1.00 40.87 296 GLY A C 1
ATOM 1537 O O . GLY A 1 316 ? 19.241 -10.044 -18.242 1.00 50.15 296 GLY A O 1
ATOM 1538 N N . ILE A 1 317 ? 18.079 -9.521 -16.380 1.00 29.12 297 ILE A N 1
ATOM 1539 C CA . ILE A 1 317 ? 17.341 -8.448 -17.029 1.00 27.31 297 ILE A CA 1
ATOM 1540 C C . ILE A 1 317 ? 17.794 -7.071 -16.557 1.00 36.80 297 ILE A C 1
ATOM 1541 O O . ILE A 1 317 ? 17.876 -6.812 -15.349 1.00 33.35 297 ILE A O 1
ATOM 1546 N N . THR A 1 318 ? 18.084 -6.189 -17.513 1.00 37.22 298 THR A N 1
ATOM 1547 C CA . THR A 1 318 ? 18.394 -4.799 -17.201 1.00 34.13 298 THR A CA 1
ATOM 1548 C C . THR A 1 318 ? 17.112 -3.973 -17.190 1.00 35.66 298 THR A C 1
ATOM 1549 O O . THR A 1 318 ? 16.394 -3.919 -18.194 1.00 37.85 298 THR A O 1
ATOM 1553 N N . TYR A 1 319 ? 16.828 -3.339 -16.053 1.00 32.21 299 TYR A N 1
ATOM 1554 C CA . TYR A 1 319 ? 15.649 -2.486 -15.916 1.00 28.48 299 TYR A CA 1
ATOM 1555 C C . TYR A 1 319 ? 16.023 -1.134 -15.301 1.00 34.06 299 TYR A C 1
ATOM 1556 O O . TYR A 1 319 ? 17.042 -1.017 -14.611 1.00 34.81 299 TYR A O 1
ATOM 1565 N N . GLU A 1 320 ? 15.208 -0.116 -15.566 1.00 31.33 300 GLU A N 1
ATOM 1566 C CA . GLU A 1 320 ? 15.489 1.247 -15.110 1.00 28.37 300 GLU A CA 1
ATOM 1567 C C . GLU A 1 320 ? 15.074 1.467 -13.641 1.00 26.29 300 GLU A C 1
ATOM 1568 O O . GLU A 1 320 ? 13.987 1.058 -13.224 1.00 26.13 300 GLU A O 1
ATOM 1574 N N . ILE A 1 321 ? 15.948 2.097 -12.856 1.00 22.79 301 ILE A N 1
ATOM 1575 C CA . ILE A 1 321 ? 15.632 2.422 -11.462 1.00 26.54 301 ILE A CA 1
ATOM 1576 C C . ILE A 1 321 ? 15.899 3.897 -11.144 1.00 30.67 301 ILE A C 1
ATOM 1577 O O . ILE A 1 321 ? 16.822 4.506 -11.694 1.00 24.99 301 ILE A O 1
ATOM 1582 N N . PRO A 1 322 ? 15.094 4.471 -10.238 1.00 31.79 302 PRO A N 1
ATOM 1583 C CA . PRO A 1 322 ? 15.340 5.849 -9.798 1.00 30.82 302 PRO A CA 1
ATOM 1584 C C . PRO A 1 322 ? 16.547 5.922 -8.862 1.00 33.80 302 PRO A C 1
ATOM 1585 O O . PRO A 1 322 ? 16.873 4.922 -8.202 1.00 25.23 302 PRO A O 1
ATOM 1589 N N . VAL A 1 323 ? 17.203 7.084 -8.827 1.00 34.63 303 VAL A N 1
ATOM 1590 C CA . VAL A 1 323 ? 18.301 7.355 -7.898 1.00 28.95 303 VAL A CA 1
ATOM 1591 C C . VAL A 1 323 ? 18.026 8.653 -7.127 1.00 31.58 303 VAL A C 1
ATOM 1592 O O . VAL A 1 323 ? 17.333 9.541 -7.628 1.00 30.33 303 VAL A O 1
ATOM 1596 N N . LEU A 1 324 ? 18.574 8.772 -5.919 1.00 29.40 304 LEU A N 1
ATOM 1597 C CA . LEU A 1 324 ? 18.235 9.896 -5.042 1.00 28.56 304 LEU A CA 1
ATOM 1598 C C . LEU A 1 324 ? 19.219 11.078 -5.137 1.00 38.86 304 LEU A C 1
ATOM 1599 O O . LEU A 1 324 ? 19.072 12.079 -4.429 1.00 40.86 304 LEU A O 1
ATOM 1604 N N . THR A 1 325 ? 20.213 10.950 -6.015 1.00 37.04 305 THR A N 1
ATOM 1605 C CA . THR A 1 325 ? 21.086 12.066 -6.377 1.00 36.99 305 THR A CA 1
ATOM 1606 C C . THR A 1 325 ? 21.346 12.007 -7.880 1.00 48.78 305 THR A C 1
ATOM 1607 O O . THR A 1 325 ? 20.924 11.055 -8.541 1.00 34.62 305 THR A O 1
ATOM 1611 N N . ARG A 1 326 ? 22.043 13.012 -8.409 1.00 38.43 306 ARG A N 1
ATOM 1612 C CA . ARG A 1 326 ? 22.310 13.110 -9.845 1.00 50.36 306 ARG A CA 1
ATOM 1613 C C . ARG A 1 326 ? 22.861 11.824 -10.461 1.00 44.99 306 ARG A C 1
ATOM 1614 O O . ARG A 1 326 ? 23.769 11.193 -9.906 1.00 41.16 306 ARG A O 1
ATOM 1622 N N . SER A 1 327 ? 22.308 11.451 -11.615 1.00 38.87 307 SER A N 1
ATOM 1623 C CA . SER A 1 327 ? 22.722 10.256 -12.352 1.00 44.39 307 SER A CA 1
ATOM 1624 C C . SER A 1 327 ? 24.230 10.195 -12.631 1.00 40.34 307 SER A C 1
ATOM 1625 O O . SER A 1 327 ? 24.846 9.129 -12.530 1.00 39.64 307 SER A O 1
ATOM 1628 N N . GLU A 1 328 ? 24.819 11.338 -12.976 1.00 45.73 308 GLU A N 1
ATOM 1629 C CA . GLU A 1 328 ? 26.247 11.401 -13.303 1.00 51.05 308 GLU A CA 1
ATOM 1630 C C . GLU A 1 328 ? 27.113 11.140 -12.073 1.00 44.78 308 GLU A C 1
ATOM 1631 O O . GLU A 1 328 ? 28.205 10.573 -12.177 1.00 45.52 308 GLU A O 1
ATOM 1637 N N . THR A 1 329 ? 26.619 11.568 -10.913 1.00 43.85 309 THR A N 1
ATOM 1638 C CA . THR A 1 329 ? 27.336 11.415 -9.650 1.00 43.70 309 THR A CA 1
ATOM 1639 C C . THR A 1 329 ? 27.398 9.944 -9.245 1.00 41.54 309 THR A C 1
ATOM 1640 O O . THR A 1 329 ? 28.466 9.424 -8.899 1.00 49.27 309 THR A O 1
ATOM 1644 N N . VAL A 1 330 ? 26.247 9.279 -9.295 1.00 39.38 310 VAL A N 1
ATOM 1645 C CA . VAL A 1 330 ? 26.162 7.852 -9.004 1.00 37.14 310 VAL A CA 1
ATOM 1646 C C . VAL A 1 330 ? 27.025 7.035 -9.961 1.00 37.82 310 VAL A C 1
ATOM 1647 O O . VAL A 1 330 ? 27.812 6.199 -9.524 1.00 37.50 310 VAL A O 1
ATOM 1651 N N . LEU A 1 331 ? 26.887 7.290 -11.261 1.00 38.88 311 LEU A N 1
ATOM 1652 C CA . LEU A 1 331 ? 27.600 6.517 -12.283 1.00 39.60 311 LEU A CA 1
ATOM 1653 C C . LEU A 1 331 ? 29.126 6.663 -12.241 1.00 48.82 311 LEU A C 1
ATOM 1654 O O . LEU A 1 331 ? 29.851 5.787 -12.721 1.00 47.63 311 LEU A O 1
ATOM 1659 N N . ALA A 1 332 ? 29.611 7.763 -11.671 1.00 44.39 312 ALA A N 1
ATOM 1660 C CA . ALA A 1 332 ? 31.050 8.003 -11.576 1.00 45.45 312 ALA A CA 1
ATOM 1661 C C . ALA A 1 332 ? 31.622 7.381 -10.304 1.00 47.52 312 ALA A C 1
ATOM 1662 O O . ALA A 1 332 ? 32.735 6.857 -10.307 1.00 45.36 312 ALA A O 1
ATOM 1664 N N . ALA A 1 333 ? 30.854 7.445 -9.217 1.00 53.88 313 ALA A N 1
ATOM 1665 C CA . ALA A 1 333 ? 31.266 6.858 -7.943 1.00 55.00 313 ALA A CA 1
ATOM 1666 C C . ALA A 1 333 ? 31.375 5.338 -8.043 1.00 50.00 313 ALA A C 1
ATOM 1667 O O . ALA A 1 333 ? 32.127 4.708 -7.293 1.00 40.97 313 ALA A O 1
ATOM 1669 N N . TYR A 1 334 ? 30.628 4.748 -8.970 1.00 48.61 314 TYR A N 1
ATOM 1670 C CA . TYR A 1 334 ? 30.668 3.301 -9.144 1.00 51.72 314 TYR A CA 1
ATOM 1671 C C . TYR A 1 334 ? 31.890 2.844 -9.951 1.00 55.62 314 TYR A C 1
ATOM 1672 O O . TYR A 1 334 ? 32.383 1.728 -9.762 1.00 53.78 314 TYR A O 1
ATOM 1681 N N . LYS A 1 335 ? 32.379 3.696 -10.848 1.00 55.86 315 LYS A N 1
ATOM 1682 C CA . LYS A 1 335 ? 33.571 3.352 -11.615 1.00 52.00 315 LYS A CA 1
ATOM 1683 C C . LYS A 1 335 ? 34.794 3.371 -10.711 1.00 48.80 315 LYS A C 1
ATOM 1684 O O . LYS A 1 335 ? 35.725 2.585 -10.896 1.00 51.69 315 LYS A O 1
ATOM 1690 N N . ARG A 1 336 ? 34.782 4.274 -9.733 1.00 50.80 316 ARG A N 1
ATOM 1691 C CA . ARG A 1 336 ? 35.852 4.362 -8.745 1.00 55.17 316 ARG A CA 1
ATOM 1692 C C . ARG A 1 336 ? 35.812 3.135 -7.835 1.00 51.63 316 ARG A C 1
ATOM 1693 O O . ARG A 1 336 ? 36.854 2.598 -7.445 1.00 45.44 316 ARG A O 1
ATOM 1701 N N . LEU A 1 337 ? 34.603 2.682 -7.517 1.00 49.90 317 LEU A N 1
ATOM 1702 C CA . LEU A 1 337 ? 34.419 1.455 -6.750 1.00 40.86 317 LEU A C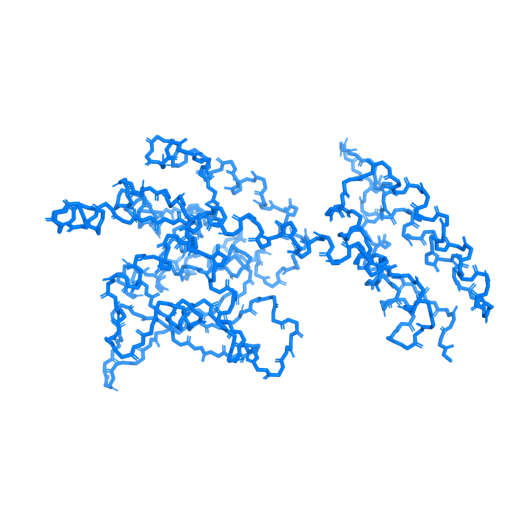A 1
ATOM 1703 C C . LEU A 1 337 ? 34.938 0.253 -7.540 1.00 38.72 317 LEU A C 1
ATOM 1704 O O . LEU A 1 337 ? 35.756 -0.519 -7.035 1.00 38.71 317 LEU A O 1
ATOM 1709 N N . ARG A 1 338 ? 34.475 0.109 -8.782 1.00 46.23 318 ARG A N 1
ATOM 1710 C CA . ARG A 1 338 ? 34.864 -1.018 -9.640 1.00 44.77 318 ARG A CA 1
ATOM 1711 C C . ARG A 1 338 ? 36.363 -1.092 -9.907 1.00 51.19 318 ARG A C 1
ATOM 1712 O O . ARG A 1 338 ? 36.957 -2.174 -9.867 1.00 60.05 318 ARG A O 1
ATOM 1720 N N . GLU A 1 339 ? 36.970 0.061 -10.182 1.00 47.78 319 GLU A N 1
ATOM 1721 C CA . GLU A 1 339 ? 38.368 0.108 -10.609 1.00 52.09 319 GLU A CA 1
ATOM 1722 C C . GLU A 1 339 ? 39.371 0.146 -9.451 1.00 53.74 319 GLU A C 1
ATOM 1723 O O . GLU A 1 339 ? 40.584 0.100 -9.672 1.00 67.90 319 GLU A O 1
ATOM 1729 N N . SER A 1 340 ? 38.866 0.209 -8.223 1.00 46.13 320 SER A N 1
ATOM 1730 C CA . SER A 1 340 ? 39.727 0.152 -7.043 1.00 45.18 320 SER A CA 1
ATOM 1731 C C . SER A 1 340 ? 40.270 -1.260 -6.820 1.00 51.56 320 SER A C 1
ATOM 1732 O O . SER A 1 340 ? 39.927 -2.197 -7.553 1.00 46.54 320 SER A O 1
ATOM 1735 N N . GLY A 1 341 ? 41.121 -1.406 -5.808 1.00 57.92 321 GLY A N 1
ATOM 1736 C CA . GLY A 1 341 ? 41.719 -2.690 -5.491 1.00 58.70 321 GLY A CA 1
ATOM 1737 C C . GLY A 1 341 ? 40.758 -3.650 -4.815 1.00 52.52 321 GLY A C 1
ATOM 1738 O O . GLY A 1 341 ? 40.541 -4.767 -5.294 1.00 51.47 321 GLY A O 1
ATOM 1739 N N . GLN A 1 342 ? 40.186 -3.218 -3.695 1.00 42.71 322 GLN A N 1
ATOM 1740 C CA . GLN A 1 342 ? 39.205 -4.022 -2.974 1.00 44.57 322 GLN A CA 1
ATOM 1741 C C . GLN A 1 342 ? 38.004 -4.282 -3.877 1.00 42.38 322 GLN A C 1
ATOM 1742 O O . GLN A 1 342 ? 37.346 -5.325 -3.778 1.00 40.23 322 GLN A O 1
ATOM 1748 N N . GLY A 1 343 ? 37.744 -3.327 -4.772 1.00 43.39 323 GLY A N 1
ATOM 1749 C CA . GLY A 1 343 ? 36.647 -3.421 -5.719 1.00 47.33 323 GLY A CA 1
ATOM 1750 C C . GLY A 1 343 ? 36.796 -4.559 -6.712 1.00 50.01 323 GLY A C 1
ATOM 1751 O O . GLY A 1 343 ? 35.800 -5.152 -7.140 1.00 54.89 323 GLY A O 1
ATOM 1752 N N . LYS A 1 344 ? 38.031 -4.876 -7.089 1.00 43.85 324 LYS A N 1
ATOM 1753 C CA . LYS A 1 344 ? 38.248 -6.000 -7.995 1.00 46.42 324 LYS A CA 1
ATOM 1754 C C . LYS A 1 344 ? 38.272 -7.350 -7.280 1.00 39.08 324 LYS A C 1
ATOM 1755 O O . LYS A 1 344 ? 38.006 -8.384 -7.899 1.00 42.66 324 LYS A O 1
ATOM 1761 N N . LEU A 1 345 ? 38.593 -7.350 -5.988 1.00 35.07 325 LEU A N 1
ATOM 1762 C CA . LEU A 1 345 ? 38.456 -8.566 -5.184 1.00 35.22 325 LEU A CA 1
ATOM 1763 C C . LEU A 1 345 ? 36.979 -8.920 -5.026 1.00 35.06 325 LEU A C 1
ATOM 1764 O O . LEU A 1 345 ? 36.587 -10.094 -5.078 1.00 34.15 325 LEU A O 1
ATOM 1769 N N . TRP A 1 346 ? 36.169 -7.886 -4.828 1.00 30.86 326 TRP A N 1
ATOM 1770 C CA . TRP A 1 346 ? 34.733 -8.032 -4.611 1.00 28.82 326 TRP A CA 1
ATOM 1771 C C . TRP A 1 346 ? 33.994 -8.563 -5.833 1.00 33.96 326 TRP A C 1
ATOM 1772 O O . TRP A 1 346 ? 33.018 -9.311 -5.704 1.00 33.14 326 TRP A O 1
ATOM 1783 N N . HIS A 1 347 ? 34.459 -8.170 -7.016 1.00 30.64 327 HIS A N 1
ATOM 1784 C CA . HIS A 1 347 ? 33.730 -8.461 -8.243 1.00 29.80 327 HIS A CA 1
ATOM 1785 C C . HIS A 1 347 ? 33.579 -9.956 -8.507 1.00 36.51 327 HIS A C 1
ATOM 1786 O O . HIS A 1 347 ? 34.559 -10.702 -8.479 1.00 33.87 327 HIS A O 1
ATOM 1793 N N . GLY A 1 348 ? 32.344 -10.386 -8.757 1.00 40.91 328 GLY A N 1
ATOM 1794 C CA . GLY A 1 348 ? 32.060 -11.775 -9.077 1.00 39.59 328 GLY A CA 1
ATOM 1795 C C . GLY A 1 348 ? 32.089 -12.741 -7.900 1.00 36.92 328 GLY A C 1
ATOM 1796 O O . GLY A 1 348 ? 31.928 -13.954 -8.077 1.00 40.46 328 GLY A O 1
ATOM 1797 N N . MET A 1 349 ? 32.285 -12.208 -6.697 1.00 26.71 329 MET A N 1
ATOM 1798 C CA . MET A 1 349 ? 32.400 -13.014 -5.481 1.00 22.41 329 MET A CA 1
ATOM 1799 C C . MET A 1 349 ? 31.132 -13.819 -5.196 1.00 28.63 329 MET A C 1
ATOM 1800 O O . MET A 1 349 ? 30.035 -13.425 -5.597 1.00 29.57 329 MET A O 1
ATOM 1805 N N . SER A 1 350 ? 31.287 -14.948 -4.509 1.00 31.78 330 SER A N 1
ATOM 1806 C CA . SER A 1 350 ? 30.143 -15.724 -4.041 1.00 33.12 330 SER A CA 1
ATOM 1807 C C . SER A 1 350 ? 29.581 -15.038 -2.804 1.00 24.78 330 SER A C 1
ATOM 1808 O O . SER A 1 350 ? 30.271 -14.233 -2.174 1.00 18.21 330 SER A O 1
ATOM 1811 N N . ILE A 1 351 ? 28.338 -15.352 -2.452 1.00 18.79 331 ILE A N 1
ATOM 1812 C CA . ILE A 1 351 ? 27.712 -14.727 -1.291 1.00 23.38 331 ILE A CA 1
ATOM 1813 C C . ILE A 1 351 ? 28.467 -15.061 0.005 1.00 22.70 331 ILE A C 1
ATOM 1814 O O . ILE A 1 351 ? 28.583 -14.216 0.901 1.00 20.56 331 ILE A O 1
ATOM 1819 N N . ASP A 1 352 ? 29.006 -16.276 0.087 1.00 24.53 332 ASP A N 1
ATOM 1820 C CA . ASP A 1 352 ? 29.683 -16.730 1.304 1.00 31.91 332 ASP A CA 1
ATOM 1821 C C . ASP A 1 352 ? 31.014 -16.021 1.530 1.00 31.81 332 ASP A C 1
ATOM 1822 O O . ASP A 1 352 ? 31.363 -15.673 2.674 1.00 18.25 332 ASP A O 1
ATOM 1827 N N . ASP A 1 353 ? 31.761 -15.823 0.443 1.00 18.42 333 ASP A N 1
ATOM 1828 C CA . ASP A 1 353 ? 33.009 -15.079 0.517 1.00 25.89 333 ASP A CA 1
ATOM 1829 C C . ASP A 1 353 ? 32.759 -13.605 0.859 1.00 29.47 333 ASP A C 1
ATOM 1830 O O . ASP A 1 353 ? 33.480 -13.024 1.670 1.00 24.55 333 ASP A O 1
ATOM 1835 N N . PHE A 1 354 ? 31.738 -13.007 0.246 1.00 31.25 334 PHE A N 1
ATOM 1836 C CA . PHE A 1 354 ? 31.385 -11.626 0.559 1.00 23.74 334 PHE A CA 1
ATOM 1837 C C . PHE A 1 354 ? 31.022 -11.504 2.038 1.00 23.25 334 PHE A C 1
ATOM 1838 O O . PHE A 1 354 ? 31.590 -10.682 2.755 1.00 21.53 334 PHE A O 1
ATOM 1846 N N . SER A 1 355 ? 30.085 -12.336 2.487 1.00 18.70 335 SER A N 1
ATOM 1847 C CA . SER A 1 355 ? 29.694 -12.366 3.893 1.00 19.26 335 SER A CA 1
ATOM 1848 C C . SER A 1 355 ? 30.910 -12.441 4.824 1.00 23.23 335 SER A C 1
ATOM 1849 O O . SER A 1 355 ? 31.002 -11.696 5.798 1.00 23.11 335 SER A O 1
ATOM 1852 N N . SER A 1 356 ? 31.857 -13.318 4.513 1.00 22.35 336 SER A N 1
ATOM 1853 C CA . SER A 1 356 ? 33.023 -13.484 5.376 1.00 33.11 336 SER A CA 1
ATOM 1854 C C . SER A 1 356 ? 34.020 -12.327 5.262 1.00 34.07 336 SER A C 1
ATOM 1855 O O . SER A 1 356 ? 34.650 -11.938 6.252 1.00 38.80 336 SER A O 1
ATOM 1858 N N . GLU A 1 357 ? 34.169 -11.779 4.060 1.00 31.61 337 GLU A N 1
ATOM 1859 C CA . GLU A 1 357 ? 35.135 -10.703 3.838 1.00 39.16 337 GLU A CA 1
ATOM 1860 C C . GLU A 1 357 ? 34.668 -9.341 4.364 1.00 30.42 337 GLU A C 1
ATOM 1861 O O . GLU A 1 357 ? 35.457 -8.580 4.934 1.00 27.93 337 GLU A O 1
ATOM 1867 N N . THR A 1 358 ? 33.387 -9.033 4.185 1.00 25.28 338 THR A N 1
ATOM 1868 C CA . THR A 1 358 ? 32.947 -7.640 4.313 1.00 26.11 338 THR A CA 1
ATOM 1869 C C . THR A 1 358 ? 31.776 -7.388 5.292 1.00 29.17 338 THR A C 1
ATOM 1870 O O . THR A 1 358 ? 31.605 -6.266 5.784 1.00 32.16 338 THR A O 1
ATOM 1874 N N . ARG A 1 359 ? 31.000 -8.423 5.608 1.00 30.71 339 ARG A N 1
ATOM 1875 C CA . ARG A 1 359 ? 29.770 -8.241 6.403 1.00 27.10 339 ARG A CA 1
ATOM 1876 C C . ARG A 1 359 ? 29.959 -7.499 7.729 1.00 34.40 339 ARG A C 1
ATOM 1877 O O . ARG A 1 359 ? 29.253 -6.524 8.004 1.00 33.05 339 ARG A O 1
ATOM 1885 N N . LEU A 1 360 ? 30.901 -7.961 8.546 1.00 33.34 340 LEU A N 1
ATOM 1886 C CA . LEU A 1 360 ? 31.058 -7.427 9.900 1.00 32.64 340 LEU A CA 1
ATOM 1887 C C . LEU A 1 360 ? 31.636 -6.015 9.899 1.00 31.74 340 LEU A C 1
ATOM 1888 O O . LEU A 1 360 ? 31.333 -5.210 10.786 1.00 27.49 340 LEU A O 1
ATOM 1893 N N . LEU A 1 361 ? 32.460 -5.714 8.897 1.00 34.25 341 LEU A N 1
ATOM 1894 C CA . LEU A 1 361 ? 33.057 -4.385 8.775 1.00 43.55 341 LEU A CA 1
ATOM 1895 C C . LEU A 1 361 ? 32.027 -3.370 8.287 1.00 42.40 341 LEU A C 1
ATOM 1896 O O . LEU A 1 361 ? 31.973 -2.239 8.777 1.00 49.24 341 LEU A O 1
ATOM 1901 N N . LEU A 1 362 ? 31.220 -3.779 7.310 1.00 40.38 342 LEU A N 1
ATOM 1902 C CA . LEU A 1 362 ? 30.148 -2.942 6.773 1.00 35.02 342 LEU A CA 1
ATOM 1903 C C . LEU A 1 362 ? 29.113 -2.629 7.853 1.00 25.93 342 LEU A C 1
ATOM 1904 O O . LEU A 1 362 ? 28.629 -1.498 7.960 1.00 26.45 342 LEU A O 1
ATOM 1909 N N . ARG A 1 363 ? 28.782 -3.644 8.648 1.00 24.81 343 ARG A N 1
ATOM 1910 C CA . ARG A 1 363 ? 27.870 -3.503 9.786 1.00 24.23 343 ARG A CA 1
ATOM 1911 C C . ARG A 1 363 ? 28.363 -2.458 10.783 1.00 27.42 343 ARG A C 1
ATOM 1912 O O . ARG A 1 363 ? 27.621 -1.552 11.171 1.00 26.23 343 ARG A O 1
ATOM 1920 N N . ASP A 1 364 ? 29.622 -2.595 11.190 1.00 30.48 344 ASP A N 1
ATOM 1921 C CA . ASP A 1 364 ? 30.226 -1.678 12.143 1.00 30.13 344 ASP A CA 1
ATOM 1922 C C . ASP A 1 364 ? 30.317 -0.263 11.561 1.00 32.50 344 ASP A C 1
ATOM 1923 O O . ASP A 1 364 ? 30.014 0.722 12.242 1.00 35.25 344 ASP A O 1
ATOM 1928 N N . THR A 1 365 ? 30.721 -0.168 10.295 1.00 30.94 345 THR A N 1
ATOM 1929 C CA . THR A 1 365 ? 30.851 1.120 9.612 1.00 32.23 345 THR A CA 1
ATOM 1930 C C . THR A 1 365 ? 29.511 1.850 9.536 1.00 38.59 345 THR A C 1
ATOM 1931 O O . THR A 1 365 ? 29.444 3.066 9.760 1.00 32.62 345 THR A O 1
ATOM 1935 N N . VAL A 1 366 ? 28.450 1.108 9.211 1.00 40.75 346 VAL A N 1
ATOM 1936 C CA . VAL A 1 366 ? 27.106 1.680 9.121 1.00 37.64 346 VAL A CA 1
ATOM 1937 C C . VAL A 1 366 ? 26.585 2.125 10.497 1.00 28.43 346 VAL A C 1
ATOM 1938 O O . VAL A 1 366 ? 25.915 3.154 10.607 1.00 28.78 346 VAL A O 1
ATOM 1942 N N . PHE A 1 367 ? 26.912 1.357 11.538 1.00 37.48 347 PHE A N 1
ATOM 1943 C CA . PHE A 1 367 ? 26.555 1.701 12.916 1.00 36.72 347 PHE A CA 1
ATOM 1944 C C . PHE A 1 367 ? 27.090 3.081 13.274 1.00 46.95 347 PHE A C 1
ATOM 1945 O O . PHE A 1 367 ? 26.381 3.906 13.854 1.00 48.82 347 PHE A O 1
ATOM 1953 N N . ASN A 1 368 ? 28.350 3.318 12.917 1.00 45.21 348 ASN A N 1
ATOM 1954 C CA . ASN A 1 368 ? 29.058 4.538 13.294 1.00 43.88 348 ASN A CA 1
ATOM 1955 C C . ASN A 1 368 ? 28.647 5.757 12.477 1.00 41.95 348 ASN A C 1
ATOM 1956 O O . ASN A 1 368 ? 28.399 6.823 13.038 1.00 49.53 348 ASN A O 1
ATOM 1961 N N . LEU A 1 369 ? 28.581 5.593 11.157 1.00 34.88 349 LEU A N 1
ATOM 1962 C CA . LEU A 1 369 ? 28.177 6.670 10.251 1.00 35.34 349 LEU A CA 1
ATOM 1963 C C . LEU A 1 369 ? 26.843 7.318 10.627 1.00 38.64 349 LEU A C 1
ATOM 1964 O O . LEU A 1 369 ? 26.670 8.529 10.477 1.00 37.38 349 LEU A O 1
ATOM 1969 N N . PHE A 1 370 ? 25.904 6.512 11.116 1.00 39.44 350 PHE A N 1
ATOM 1970 C CA . PHE A 1 370 ? 24.522 6.968 11.276 1.00 40.91 350 PHE A CA 1
ATOM 1971 C C . PHE A 1 370 ? 24.033 7.019 12.722 1.00 41.76 350 PHE A C 1
ATOM 1972 O O . PHE A 1 370 ? 22.890 7.414 12.961 1.00 32.97 350 PHE A O 1
ATOM 1980 N N . GLU A 1 371 ? 24.889 6.639 13.672 1.00 45.20 351 GLU A N 1
ATOM 1981 C CA . GLU A 1 371 ? 24.477 6.434 15.069 1.00 47.36 351 GLU A CA 1
ATOM 1982 C C . GLU A 1 371 ? 23.574 7.517 15.672 1.00 50.37 351 GLU A C 1
ATOM 1983 O O . GLU A 1 371 ? 22.595 7.207 16.359 1.00 54.91 351 GLU A O 1
ATOM 1989 N N . ASP A 1 372 ? 23.892 8.778 15.398 1.00 51.46 352 ASP A N 1
ATOM 1990 C CA . ASP A 1 372 ? 23.232 9.892 16.075 1.00 60.42 352 ASP A CA 1
ATOM 1991 C C . ASP A 1 372 ? 22.026 10.465 15.327 1.00 57.75 352 ASP A C 1
ATOM 1992 O O . ASP A 1 372 ? 21.195 11.150 15.925 1.00 60.38 352 ASP A O 1
ATOM 1997 N N . VAL A 1 373 ? 21.926 10.185 14.028 1.00 51.69 353 VAL A N 1
ATOM 1998 C CA . VAL A 1 373 ? 20.843 10.742 13.208 1.00 48.39 353 VAL A CA 1
ATOM 1999 C C . VAL A 1 373 ? 19.720 9.743 12.871 1.00 43.90 353 VAL A C 1
ATOM 2000 O O . VAL A 1 373 ? 18.587 10.140 12.570 1.00 40.44 353 VAL A O 1
ATOM 2004 N N . TRP A 1 374 ? 20.039 8.452 12.924 1.00 42.85 354 TRP A N 1
ATOM 2005 C CA . TRP A 1 374 ? 19.062 7.398 12.632 1.00 38.80 354 TRP A CA 1
ATOM 2006 C C . TRP A 1 374 ? 17.983 7.372 13.719 1.00 40.02 354 TRP A C 1
ATOM 2007 O O . TRP A 1 374 ? 18.286 7.623 14.889 1.00 39.33 354 TRP A O 1
ATOM 2018 N N . PRO A 1 375 ? 16.719 7.098 13.332 1.00 40.41 355 PRO A N 1
ATOM 2019 C CA . PRO A 1 375 ? 15.594 7.024 14.275 1.00 28.89 355 PRO A CA 1
ATOM 2020 C C . PRO A 1 375 ? 15.885 6.152 15.494 1.00 34.85 355 PRO A C 1
ATOM 2021 O O . PRO A 1 375 ? 16.379 5.027 15.353 1.00 36.19 355 PRO A O 1
ATOM 2025 N N . LYS A 1 376 ? 15.559 6.674 16.675 1.00 42.76 356 LYS A N 1
ATOM 2026 C CA . LYS A 1 376 ? 15.898 6.046 17.953 1.00 46.57 356 LYS A CA 1
ATOM 2027 C C . LYS A 1 376 ? 15.267 4.664 18.153 1.00 41.94 356 LYS A C 1
ATOM 2028 O O . LYS A 1 376 ? 15.780 3.841 18.918 1.00 47.08 356 LYS A O 1
ATOM 2034 N N . GLU A 1 377 ? 14.168 4.404 17.452 1.00 40.63 357 GLU A N 1
ATOM 2035 C CA . GLU A 1 377 ? 13.454 3.138 17.589 1.00 39.68 357 GLU A CA 1
ATOM 2036 C C . GLU A 1 377 ? 14.268 1.908 17.183 1.00 41.94 357 GLU A C 1
ATOM 2037 O O . GLU A 1 377 ? 14.056 0.818 17.724 1.00 43.57 357 GLU A O 1
ATOM 2043 N N . GLU A 1 378 ? 15.191 2.079 16.237 1.00 37.29 358 GLU A N 1
ATOM 2044 C CA . GLU A 1 378 ? 15.962 0.948 15.714 1.00 40.43 358 GLU A CA 1
ATOM 2045 C C . GLU A 1 378 ? 17.444 1.281 15.522 1.00 43.74 358 GLU A C 1
ATOM 2046 O O . GLU A 1 378 ? 17.824 2.453 15.419 1.00 47.52 358 GLU A O 1
ATOM 2052 N N . LEU A 1 379 ? 18.272 0.239 15.467 1.00 39.65 359 LEU A N 1
ATOM 2053 C CA . LEU A 1 379 ? 19.692 0.387 15.157 1.00 43.05 359 LEU A CA 1
ATOM 2054 C C . LEU A 1 379 ? 19.877 0.684 13.670 1.00 38.23 359 LEU A C 1
ATOM 2055 O O . LEU A 1 379 ? 19.109 0.196 12.837 1.00 41.83 359 LEU A O 1
ATOM 2060 N N . PRO A 1 380 ? 20.894 1.491 13.328 1.00 35.08 360 PRO A N 1
ATOM 2061 C CA . PRO A 1 380 ? 21.189 1.764 11.915 1.00 32.12 360 PRO A CA 1
ATOM 2062 C C . PRO A 1 380 ? 21.653 0.487 11.206 1.00 29.51 360 PRO A C 1
ATOM 2063 O O . PRO A 1 380 ? 22.609 -0.144 11.662 1.00 26.08 360 PRO A O 1
ATOM 2067 N N . LYS A 1 381 ? 21.000 0.107 10.111 1.00 29.21 361 LYS A N 1
ATOM 2068 C CA A LYS A 1 381 ? 21.349 -1.125 9.406 0.67 27.71 361 LYS A CA 1
ATOM 2069 C CA B LYS A 1 381 ? 21.343 -1.126 9.406 0.33 28.22 361 LYS A CA 1
ATOM 2070 C C . LYS A 1 381 ? 21.377 -0.916 7.893 1.00 23.57 361 LYS A C 1
ATOM 2071 O O . LYS A 1 381 ? 20.606 -0.112 7.363 1.00 18.92 361 LYS A O 1
ATOM 2082 N N A PRO A 1 382 ? 22.278 -1.630 7.197 0.51 22.22 362 PRO A N 1
ATOM 2083 N N B PRO A 1 382 ? 22.278 -1.631 7.198 0.49 22.20 362 PRO A N 1
ATOM 2084 C CA A PRO A 1 382 ? 22.421 -1.529 5.739 0.51 20.45 362 PRO A CA 1
ATOM 2085 C CA B PRO A 1 382 ? 22.421 -1.530 5.740 0.49 20.47 362 PRO A CA 1
ATOM 2086 C C A PRO A 1 382 ? 21.084 -1.627 5.004 0.51 21.56 362 PRO A C 1
ATOM 2087 C C B PRO A 1 382 ? 21.086 -1.628 5.004 0.49 21.53 362 PRO A C 1
ATOM 2088 O O A PRO A 1 382 ? 20.805 -0.766 4.172 0.51 20.97 362 PRO A O 1
ATOM 2089 O O B PRO A 1 382 ? 20.808 -0.768 4.170 0.49 21.02 362 PRO A O 1
ATOM 2096 N N . TYR A 1 383 ? 20.274 -2.639 5.311 1.00 20.39 363 TYR A N 1
ATOM 2097 C CA . TYR A 1 383 ? 18.953 -2.777 4.681 1.00 18.13 363 TYR A CA 1
ATOM 2098 C C . TYR A 1 383 ? 17.963 -1.669 5.084 1.00 30.94 363 TYR A C 1
ATOM 2099 O O . TYR A 1 383 ? 16.925 -1.493 4.433 1.00 32.80 363 TYR A O 1
ATOM 2108 N N . GLY A 1 384 ? 18.276 -0.925 6.145 1.00 29.47 364 GLY A N 1
ATOM 2109 C CA . GLY A 1 384 ? 17.515 0.271 6.476 1.00 24.13 364 GLY A CA 1
ATOM 2110 C C . GLY A 1 384 ? 17.588 1.278 5.336 1.00 20.12 364 GLY A C 1
ATOM 2111 O O . GLY A 1 384 ? 16.629 2.008 5.063 1.00 16.64 364 GLY A O 1
ATOM 2112 N N . LEU A 1 385 ? 18.726 1.305 4.649 1.00 17.95 365 LEU A N 1
ATOM 2113 C CA . LEU A 1 385 ? 18.899 2.209 3.522 1.00 18.91 365 LEU A CA 1
ATOM 2114 C C . LEU A 1 385 ? 18.046 1.800 2.325 1.00 23.10 365 LEU A C 1
ATOM 2115 O O . LEU A 1 385 ? 17.595 2.660 1.558 1.00 18.12 365 LEU A O 1
ATOM 2120 N N . ARG A 1 386 ? 17.818 0.496 2.173 1.00 22.36 366 ARG A N 1
ATOM 2121 C CA . ARG A 1 386 ? 16.991 -0.018 1.079 1.00 18.70 366 ARG A CA 1
ATOM 2122 C C . ARG A 1 386 ? 15.516 0.312 1.295 1.00 16.13 366 ARG A C 1
ATOM 2123 O O . ARG A 1 386 ? 14.813 0.678 0.348 1.00 13.84 366 ARG A O 1
ATOM 2131 N N . HIS A 1 387 ? 15.053 0.180 2.538 1.00 13.44 367 HIS A N 1
ATOM 2132 C CA . HIS A 1 387 ? 13.703 0.591 2.910 1.00 12.62 367 HIS A CA 1
ATOM 2133 C C . HIS A 1 387 ? 13.525 2.073 2.638 1.00 13.76 367 HIS A C 1
ATOM 2134 O O . HIS A 1 387 ? 12.607 2.482 1.918 1.00 13.36 367 HIS A O 1
ATOM 2141 N N . LEU A 1 388 ? 14.398 2.877 3.244 1.00 15.70 368 LEU A N 1
ATOM 2142 C CA . LEU A 1 388 ? 14.330 4.331 3.101 1.00 16.73 368 LEU A CA 1
ATOM 2143 C C . LEU A 1 388 ? 14.322 4.730 1.630 1.00 19.97 368 LEU A C 1
ATOM 2144 O O . LEU A 1 388 ? 13.570 5.626 1.234 1.00 17.27 368 LEU A O 1
ATOM 2149 N N . TYR A 1 389 ? 15.137 4.053 0.822 1.00 17.59 369 TYR A N 1
ATOM 2150 C CA . TYR A 1 389 ? 15.218 4.354 -0.607 1.00 17.80 369 TYR A CA 1
ATOM 2151 C C . TYR A 1 389 ? 13.856 4.222 -1.264 1.00 20.45 369 TYR A C 1
ATOM 2152 O O . TYR A 1 389 ? 13.469 5.055 -2.080 1.00 20.58 369 TYR A O 1
ATOM 2161 N N . ALA A 1 390 ? 13.135 3.159 -0.924 1.00 15.58 370 ALA A N 1
ATOM 2162 C CA . ALA A 1 390 ? 11.818 2.952 -1.505 1.00 14.46 370 ALA A CA 1
ATOM 2163 C C . ALA A 1 390 ? 10.884 4.074 -1.076 1.00 13.77 370 ALA A C 1
ATOM 2164 O O . ALA A 1 390 ? 10.197 4.680 -1.905 1.00 13.97 370 ALA A O 1
ATOM 2166 N N . GLU A 1 391 ? 10.856 4.326 0.231 1.00 18.72 371 GLU A N 1
ATOM 2167 C CA . GLU A 1 391 ? 9.960 5.309 0.839 1.00 13.84 371 GLU A CA 1
ATOM 2168 C C . GLU A 1 391 ? 10.185 6.714 0.274 1.00 24.76 371 GLU A C 1
ATOM 2169 O O . GLU A 1 391 ? 9.221 7.449 0.011 1.00 20.25 371 GLU A O 1
ATOM 2175 N N . VAL A 1 392 ? 11.456 7.075 0.078 1.00 22.35 372 VAL A N 1
ATOM 2176 C CA . VAL A 1 392 ? 11.815 8.387 -0.462 1.00 20.70 372 VAL A CA 1
ATOM 2177 C C . VAL A 1 392 ? 11.588 8.482 -1.975 1.00 25.55 372 VAL A C 1
ATOM 2178 O O . VAL A 1 392 ? 11.163 9.524 -2.478 1.00 21.65 372 VAL A O 1
ATOM 2182 N N . ALA A 1 393 ? 11.849 7.394 -2.698 1.00 18.33 373 ALA A N 1
ATOM 2183 C CA . ALA A 1 393 ? 11.664 7.400 -4.152 1.00 18.70 373 ALA A CA 1
ATOM 2184 C C . ALA A 1 393 ? 10.187 7.417 -4.573 1.00 25.35 373 ALA A C 1
ATOM 2185 O O . ALA A 1 393 ? 9.841 7.990 -5.614 1.00 18.36 373 ALA A O 1
ATOM 2187 N N . TYR A 1 394 ? 9.326 6.772 -3.786 1.00 26.29 374 TYR A N 1
ATOM 2188 C CA . TYR A 1 394 ? 7.886 6.810 -4.041 1.00 29.08 374 TYR A CA 1
ATOM 2189 C C . TYR A 1 394 ? 7.417 8.243 -3.827 1.00 33.19 374 TYR A C 1
ATOM 2190 O O . TYR A 1 394 ? 6.766 8.830 -4.693 1.00 20.16 374 TYR A O 1
ATOM 2199 N N . HIS A 1 395 ? 7.773 8.790 -2.664 1.00 31.50 375 HIS A N 1
ATOM 2200 C CA . HIS A 1 395 ? 7.436 10.158 -2.280 1.00 27.52 375 HIS A CA 1
ATOM 2201 C C . HIS A 1 395 ? 7.790 11.180 -3.361 1.00 26.90 375 HIS A C 1
ATOM 2202 O O . HIS A 1 395 ? 7.086 12.180 -3.529 1.00 20.46 375 HIS A O 1
ATOM 2209 N N . ASN A 1 396 ? 8.870 10.920 -4.097 1.00 25.27 376 ASN A N 1
ATOM 2210 C CA . ASN A 1 396 ? 9.406 11.889 -5.060 1.00 28.39 376 ASN A CA 1
ATOM 2211 C C . ASN A 1 396 ? 9.074 11.638 -6.533 1.00 28.45 376 ASN A C 1
ATOM 2212 O O . ASN A 1 396 ? 8.831 12.593 -7.271 1.00 34.30 376 ASN A O 1
ATOM 2217 N N . PHE A 1 397 ? 9.073 10.375 -6.968 1.00 24.61 377 PHE A N 1
ATOM 2218 C CA . PHE A 1 397 ? 9.007 10.067 -8.410 1.00 27.15 377 PHE A CA 1
ATOM 2219 C C . PHE A 1 397 ? 7.793 9.273 -8.918 1.00 28.40 377 PHE A C 1
ATOM 2220 O O . PHE A 1 397 ? 7.633 9.113 -10.136 1.00 24.11 377 PHE A O 1
ATOM 2228 N N . ALA A 1 398 ? 6.959 8.763 -8.012 1.00 18.11 378 ALA A N 1
ATOM 2229 C CA . ALA A 1 398 ? 5.878 7.854 -8.411 1.00 27.43 378 ALA A CA 1
ATOM 2230 C C . ALA A 1 398 ? 4.726 8.553 -9.125 1.00 30.12 378 ALA A C 1
ATOM 2231 O O . ALA A 1 398 ? 4.085 9.435 -8.546 1.00 28.03 378 ALA A O 1
ATOM 2233 N N . PRO A 1 399 ? 4.448 8.134 -10.378 1.00 26.44 379 PRO A N 1
ATOM 2234 C CA . PRO A 1 399 ? 3.268 8.567 -11.140 1.00 27.61 379 PRO A CA 1
ATOM 2235 C C . PRO A 1 399 ? 1.980 8.307 -10.359 1.00 36.47 379 PRO A C 1
ATOM 2236 O O . PRO A 1 399 ? 1.963 7.430 -9.492 1.00 33.30 379 PRO A O 1
ATOM 2240 N N . PRO A 1 400 ? 0.907 9.056 -10.665 1.00 44.10 380 PRO A N 1
ATOM 2241 C CA . PRO A 1 400 ? -0.306 8.973 -9.842 1.00 40.95 380 PRO A CA 1
ATOM 2242 C C . PRO A 1 400 ? -1.187 7.754 -10.136 1.00 28.21 380 PRO A C 1
ATOM 2243 O O . PRO A 1 400 ? -2.086 7.468 -9.337 1.00 24.64 380 PRO A O 1
ATOM 2247 N N . HIS A 1 401 ? -0.939 7.056 -11.247 1.00 22.09 381 HIS A N 1
ATOM 2248 C CA . HIS A 1 401 ? -1.757 5.897 -11.636 1.00 18.27 381 HIS A CA 1
ATOM 2249 C C . HIS A 1 401 ? -1.250 4.546 -11.097 1.00 22.94 381 HIS A C 1
ATOM 2250 O O . HIS A 1 401 ? -1.840 3.498 -11.383 1.00 29.14 381 HIS A O 1
ATOM 2257 N N . VAL A 1 402 ? -0.167 4.563 -10.325 1.00 23.41 382 VAL A N 1
ATOM 2258 C CA . VAL A 1 402 ? 0.344 3.336 -9.711 1.00 19.83 382 VAL A CA 1
ATOM 2259 C C . VAL A 1 402 ? 0.171 3.409 -8.193 1.00 15.72 382 VAL A C 1
ATOM 2260 O O . VAL A 1 402 ? 0.138 4.505 -7.625 1.00 9.86 382 VAL A O 1
ATOM 2264 N N . THR A 1 403 ? 0.045 2.256 -7.535 1.00 11.51 383 THR A N 1
ATOM 2265 C CA . THR A 1 403 ? -0.052 2.231 -6.073 1.00 9.42 383 THR A CA 1
ATOM 2266 C C . THR A 1 403 ? 1.338 2.121 -5.446 1.00 15.19 383 THR A C 1
ATOM 2267 O O . THR A 1 403 ? 2.335 1.925 -6.161 1.00 9.84 383 THR A O 1
ATOM 2271 N N . LYS A 1 404 ? 1.412 2.243 -4.122 1.00 6.64 384 LYS A N 1
ATOM 2272 C CA . LYS A 1 404 ? 2.699 2.176 -3.448 1.00 7.01 384 LYS A CA 1
ATOM 2273 C C . LYS A 1 404 ? 3.279 0.774 -3.596 1.00 6.44 384 LYS A C 1
ATOM 2274 O O . LYS A 1 404 ? 4.478 0.613 -3.907 1.00 7.19 384 LYS A O 1
ATOM 2280 N N . ASN A 1 405 ? 2.425 -0.234 -3.390 1.00 5.23 385 ASN A N 1
ATOM 2281 C CA . ASN A 1 405 ? 2.827 -1.638 -3.516 1.00 4.69 385 ASN A CA 1
ATOM 2282 C C . ASN A 1 405 ? 3.423 -1.900 -4.889 1.00 8.47 385 ASN A C 1
ATOM 2283 O O . ASN A 1 405 ? 4.510 -2.461 -5.000 1.00 5.87 385 ASN A O 1
ATOM 2288 N N . SER A 1 406 ? 2.722 -1.468 -5.935 1.00 10.84 386 SER A N 1
ATOM 2289 C CA A SER A 1 406 ? 3.200 -1.654 -7.303 0.70 7.09 386 SER A CA 1
ATOM 2290 C CA B SER A 1 406 ? 3.213 -1.668 -7.288 0.30 7.08 386 SER A CA 1
ATOM 2291 C C . SER A 1 406 ? 4.507 -0.899 -7.567 1.00 10.95 386 SER A C 1
ATOM 2292 O O . SER A 1 406 ? 5.408 -1.425 -8.214 1.00 9.45 386 SER A O 1
ATOM 2297 N N . TYR A 1 407 ? 4.616 0.336 -7.068 1.00 8.85 387 TYR A N 1
ATOM 2298 C CA . TYR A 1 407 ? 5.842 1.114 -7.305 1.00 14.87 387 TYR A CA 1
ATOM 2299 C C . TYR A 1 407 ? 7.053 0.498 -6.601 1.00 10.17 387 TYR A C 1
ATOM 2300 O O . TYR A 1 407 ? 8.109 0.317 -7.214 1.00 19.24 387 TYR A O 1
ATOM 2309 N N . PHE A 1 408 ? 6.897 0.198 -5.313 1.00 9.98 388 PHE A N 1
ATOM 2310 C CA . PHE A 1 408 ? 7.894 -0.556 -4.561 1.00 8.88 388 PHE A CA 1
ATOM 2311 C C . PHE A 1 408 ? 8.338 -1.794 -5.324 1.00 11.19 388 PHE A C 1
ATOM 2312 O O . PHE A 1 408 ? 9.529 -1.987 -5.541 1.00 19.10 388 PHE A O 1
ATOM 2320 N N . ALA A 1 409 ? 7.382 -2.633 -5.725 1.00 7.78 389 ALA A N 1
ATOM 2321 C CA . ALA A 1 409 ? 7.695 -3.872 -6.453 1.00 7.64 389 ALA A CA 1
ATOM 2322 C C . ALA A 1 409 ? 8.501 -3.605 -7.715 1.00 13.39 389 ALA A C 1
ATOM 2323 O O . ALA A 1 409 ? 9.380 -4.386 -8.085 1.00 13.10 389 ALA A O 1
ATOM 2325 N N . ALA A 1 410 ? 8.184 -2.500 -8.378 1.00 9.99 390 ALA A N 1
ATOM 2326 C CA . ALA A 1 410 ? 8.846 -2.145 -9.625 1.00 20.41 390 ALA A CA 1
ATOM 2327 C C . ALA A 1 410 ? 10.299 -1.699 -9.411 1.00 13.17 390 ALA A C 1
ATOM 2328 O O . ALA A 1 410 ? 11.207 -2.166 -10.114 1.00 16.66 390 ALA A O 1
ATOM 2330 N N . ILE A 1 411 ? 10.517 -0.797 -8.456 1.00 12.75 391 ILE A N 1
ATOM 2331 C CA . ILE A 1 411 ? 11.861 -0.255 -8.221 1.00 17.23 391 ILE A CA 1
ATOM 2332 C C . ILE A 1 411 ? 12.778 -1.238 -7.483 1.00 21.79 391 ILE A C 1
ATOM 2333 O O . ILE A 1 411 ? 14.008 -1.162 -7.599 1.00 19.42 391 ILE A O 1
ATOM 2338 N N . LEU A 1 412 ? 12.177 -2.157 -6.728 1.00 11.90 392 LEU A N 1
ATOM 2339 C CA . LEU A 1 412 ? 12.948 -3.142 -5.968 1.00 11.36 392 LEU A CA 1
ATOM 2340 C C . LEU A 1 412 ? 13.204 -4.422 -6.769 1.00 11.24 392 LEU A C 1
ATOM 2341 O O . LEU A 1 412 ? 13.948 -5.309 -6.315 1.00 13.00 392 LEU A O 1
ATOM 2346 N N . GLY A 1 413 ? 12.600 -4.509 -7.960 1.00 13.22 393 GLY A N 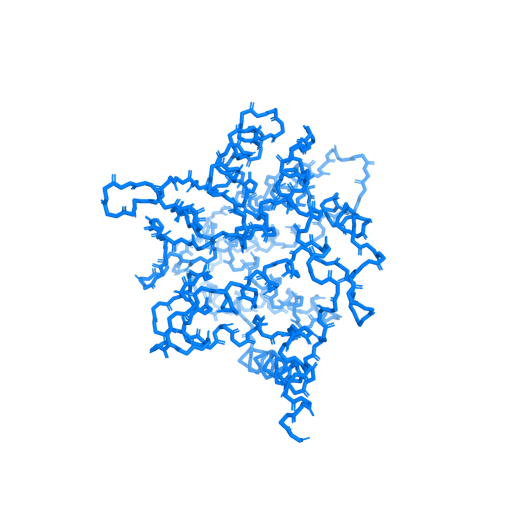1
ATOM 2347 C CA . GLY A 1 413 ? 12.888 -5.583 -8.905 1.00 11.44 393 GLY A CA 1
ATOM 2348 C C . GLY A 1 413 ? 12.186 -6.909 -8.663 1.00 20.87 393 GLY A C 1
ATOM 2349 O O . GLY A 1 413 ? 12.698 -7.964 -9.055 1.00 17.94 393 GLY A O 1
ATOM 2350 N N . HIS A 1 414 ? 11.001 -6.860 -8.057 1.00 10.22 394 HIS A N 1
ATOM 2351 C CA . HIS A 1 414 ? 10.301 -8.076 -7.638 1.00 10.49 394 HIS A CA 1
ATOM 2352 C C . HIS A 1 414 ? 9.669 -8.875 -8.781 1.00 13.56 394 HIS A C 1
ATOM 2353 O O . HIS A 1 414 ? 9.498 -8.372 -9.892 1.00 8.78 394 HIS A O 1
ATOM 2360 N N . ASN A 1 415 ? 9.321 -10.122 -8.474 1.00 6.73 395 ASN A N 1
ATOM 2361 C CA . ASN A 1 415 ? 8.677 -11.050 -9.400 1.00 9.54 395 ASN A CA 1
ATOM 2362 C C . ASN A 1 415 ? 7.378 -10.514 -10.002 1.00 18.50 395 ASN A C 1
ATOM 2363 O O . ASN A 1 415 ? 6.609 -9.822 -9.322 1.00 22.52 395 ASN A O 1
ATOM 2368 N N . ASN A 1 416 ? 7.136 -10.854 -11.268 1.00 17.50 396 ASN A N 1
ATOM 2369 C CA . ASN A 1 416 ? 5.908 -10.469 -11.961 1.00 26.43 396 ASN A CA 1
ATOM 2370 C C . ASN A 1 416 ? 4.650 -10.748 -11.160 1.00 20.49 396 ASN A C 1
ATOM 2371 O O . ASN A 1 416 ? 4.487 -11.841 -10.610 1.00 13.98 396 ASN A O 1
ATOM 2376 N N . ASN A 1 417 ? 3.781 -9.742 -11.094 1.00 15.40 397 ASN A N 1
ATOM 2377 C CA . ASN A 1 417 ? 2.505 -9.823 -10.385 1.00 12.84 397 ASN A CA 1
ATOM 2378 C C . ASN A 1 417 ? 2.598 -9.996 -8.855 1.00 12.32 397 ASN A C 1
ATOM 2379 O O . ASN A 1 417 ? 1.563 -10.110 -8.183 1.00 7.73 397 ASN A O 1
ATOM 2384 N N . ASP A 1 418 ? 3.811 -9.996 -8.298 1.00 10.92 398 ASP A N 1
ATOM 2385 C CA . ASP A 1 418 ? 3.956 -10.020 -6.838 1.00 19.82 398 ASP A CA 1
ATOM 2386 C C . ASP A 1 418 ? 3.869 -8.622 -6.217 1.00 16.46 398 ASP A C 1
ATOM 2387 O O . ASP A 1 418 ? 4.701 -7.756 -6.490 1.00 29.11 398 ASP A O 1
ATOM 2392 N N . LEU A 1 419 ? 2.871 -8.422 -5.362 1.00 4.51 399 LEU A N 1
ATOM 2393 C CA . LEU A 1 419 ? 2.672 -7.154 -4.669 1.00 7.38 399 LEU A CA 1
ATOM 2394 C C . LEU A 1 419 ? 2.839 -7.384 -3.174 1.00 4.73 399 LEU A C 1
ATOM 2395 O O . LEU A 1 419 ? 2.786 -6.450 -2.376 1.00 5.90 399 LEU A O 1
ATOM 2400 N N . GLU A 1 420 ? 3.066 -8.637 -2.800 1.00 5.06 400 GLU A N 1
ATOM 2401 C CA A GLU A 1 420 ? 3.117 -9.026 -1.396 0.52 5.55 400 GLU A CA 1
ATOM 2402 C CA B GLU A 1 420 ? 3.117 -9.026 -1.396 0.48 5.59 400 GLU A CA 1
ATOM 2403 C C . GLU A 1 420 ? 4.491 -8.782 -0.769 1.00 8.27 400 GLU A C 1
ATOM 2404 O O . GLU A 1 420 ? 4.601 -8.455 0.424 1.00 4.00 400 GLU A O 1
ATOM 2415 N N . THR A 1 421 ? 5.545 -8.932 -1.562 1.00 4.15 401 THR A N 1
ATOM 2416 C CA . THR A 1 421 ? 6.895 -8.734 -1.031 1.00 4.13 401 THR A CA 1
ATOM 2417 C C . THR A 1 421 ? 7.101 -7.277 -0.584 1.00 8.15 401 THR A C 1
ATOM 2418 O O . THR A 1 421 ? 7.767 -7.035 0.431 1.00 7.85 401 THR A O 1
ATOM 2422 N N . SER A 1 422 ? 6.496 -6.326 -1.313 1.00 4.19 402 SER A N 1
ATOM 2423 C CA . SER A 1 422 ? 6.579 -4.887 -1.003 1.00 4.21 402 SER A CA 1
ATOM 2424 C C . SER A 1 422 ? 6.189 -4.582 0.435 1.00 8.98 402 SER A C 1
ATOM 2425 O O . SER A 1 422 ? 6.771 -3.703 1.068 1.00 13.37 402 SER A O 1
ATOM 2428 N N . LEU A 1 423 ? 5.210 -5.318 0.950 1.00 6.26 403 LEU A N 1
ATOM 2429 C CA . LEU A 1 423 ? 4.748 -5.141 2.326 1.00 3.93 403 LEU A CA 1
ATOM 2430 C C . LEU A 1 423 ? 5.915 -5.164 3.321 1.00 10.13 403 LEU A C 1
ATOM 2431 O O . LEU A 1 423 ? 5.906 -4.432 4.310 1.00 13.03 403 LEU A O 1
ATOM 2436 N N . SER A 1 424 ? 6.925 -5.988 3.048 1.00 12.30 404 SER A N 1
ATOM 2437 C CA . SER A 1 424 ? 8.080 -6.104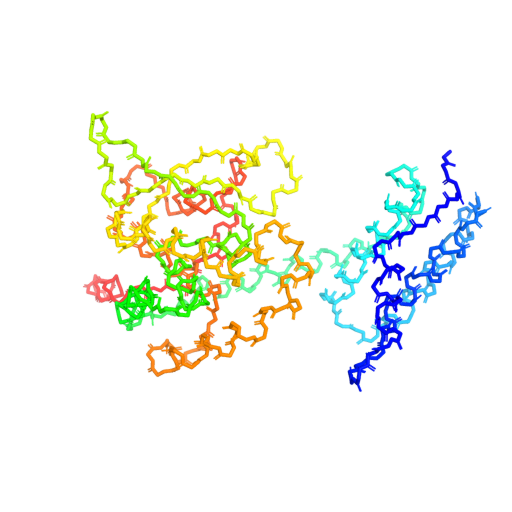 3.952 1.00 12.74 404 SER A CA 1
ATOM 2438 C C . SER A 1 424 ? 8.864 -4.796 4.121 1.00 14.48 404 SER A C 1
ATOM 2439 O O . SER A 1 424 ? 9.407 -4.517 5.210 1.00 12.52 404 SER A O 1
ATOM 2442 N N . TYR A 1 425 ? 8.909 -4.005 3.044 1.00 5.46 405 TYR A N 1
ATOM 2443 C CA . TYR A 1 425 ? 9.739 -2.797 2.976 1.00 8.84 405 TYR A CA 1
ATOM 2444 C C . TYR A 1 425 ? 9.074 -1.546 3.549 1.00 20.17 405 TYR A C 1
ATOM 2445 O O . TYR A 1 425 ? 9.716 -0.496 3.707 1.00 20.76 405 TYR A O 1
ATOM 2454 N N . MET A 1 426 ? 7.785 -1.645 3.850 1.00 17.34 406 MET A N 1
ATOM 2455 C CA . MET A 1 426 ? 7.051 -0.487 4.356 1.00 18.19 406 MET A CA 1
ATOM 2456 C C . MET A 1 426 ? 7.152 -0.464 5.882 1.00 14.13 406 MET A C 1
ATOM 2457 O O . MET A 1 426 ? 6.432 -1.188 6.579 1.00 16.17 406 MET A O 1
ATOM 2462 N N . THR A 1 427 ? 8.072 0.355 6.394 1.00 9.83 407 THR A N 1
ATOM 2463 C CA . THR A 1 427 ? 8.363 0.421 7.832 1.00 11.99 407 THR A CA 1
ATOM 2464 C C . THR A 1 427 ? 8.555 1.859 8.321 1.00 14.93 407 THR A C 1
ATOM 2465 O O . THR A 1 427 ? 8.478 2.134 9.528 1.00 17.32 407 THR A O 1
ATOM 2469 N N . TYR A 1 428 ? 8.823 2.766 7.411 1.00 11.32 408 TYR A N 1
ATOM 2470 C CA . TYR A 1 428 ? 9.046 4.158 7.708 1.00 13.00 408 TYR A CA 1
ATOM 2471 C C . TYR A 1 428 ? 7.976 5.154 7.229 1.00 26.36 408 TYR A C 1
ATOM 2472 O O . TYR A 1 428 ? 7.300 4.964 6.265 1.00 16.52 408 TYR A O 1
ATOM 2481 N N . THR A 1 429 ? 7.864 6.254 7.945 1.00 30.15 409 THR A N 1
ATOM 2482 C CA . THR A 1 429 ? 7.070 7.350 7.464 1.00 26.75 409 THR A CA 1
ATOM 2483 C C . THR A 1 429 ? 7.818 8.644 7.512 1.00 38.87 409 THR A C 1
ATOM 2484 O O . THR A 1 429 ? 8.274 9.045 8.559 1.00 35.60 409 THR A O 1
ATOM 2488 N N . LEU A 1 430 ? 7.893 9.296 6.374 1.00 37.15 410 LEU A N 1
ATOM 2489 C CA . LEU A 1 430 ? 8.528 10.557 6.213 1.00 35.78 410 LEU A CA 1
ATOM 2490 C C . LEU A 1 430 ? 7.873 11.717 7.025 1.00 38.17 410 LEU A C 1
ATOM 2491 O O . LEU A 1 430 ? 6.696 11.869 7.090 1.00 39.55 410 LEU A O 1
ATOM 2496 N N . PRO A 1 431 ? 8.692 12.536 7.619 1.00 42.05 411 PRO A N 1
ATOM 2497 C CA . PRO A 1 431 ? 8.181 13.542 8.567 1.00 48.80 411 PRO A CA 1
ATOM 2498 C C . PRO A 1 431 ? 7.241 14.533 7.887 1.00 48.66 411 PRO A C 1
ATOM 2499 O O . PRO A 1 431 ? 6.394 15.158 8.543 1.00 40.77 411 PRO A O 1
ATOM 2503 N N . GLU A 1 432 ? 7.421 14.678 6.577 1.00 39.01 412 GLU A N 1
ATOM 2504 C CA . GLU A 1 432 ? 6.650 15.605 5.760 1.00 43.79 412 GLU A CA 1
ATOM 2505 C C . GLU A 1 432 ? 5.226 15.081 5.558 1.00 54.01 412 GLU A C 1
ATOM 2506 O O . GLU A 1 432 ? 4.253 15.845 5.600 1.00 55.29 412 GLU A O 1
ATOM 2512 N N . ASP A 1 433 ? 5.116 13.771 5.340 1.00 56.42 413 ASP A N 1
ATOM 2513 C CA . ASP A 1 433 ? 3.820 13.110 5.231 1.00 55.21 413 ASP A CA 1
ATOM 2514 C C . ASP A 1 433 ? 3.154 13.025 6.600 1.00 50.38 413 ASP A C 1
ATOM 2515 O O . ASP A 1 433 ? 1.934 13.159 6.713 1.00 50.38 413 ASP A O 1
ATOM 2520 N N . ARG A 1 434 ? 3.958 12.797 7.636 1.00 45.36 414 ARG A N 1
ATOM 2521 C CA . ARG A 1 434 ? 3.449 12.718 9.002 1.00 46.50 414 ARG A CA 1
ATOM 2522 C C . ARG A 1 434 ? 2.782 14.036 9.381 1.00 57.90 414 ARG A C 1
ATOM 2523 O O . ARG A 1 434 ? 1.663 14.055 9.912 1.00 65.24 414 ARG A O 1
ATOM 2531 N N . ASP A 1 435 ? 3.476 15.133 9.091 1.00 53.23 415 ASP A N 1
ATOM 2532 C CA . ASP A 1 435 ? 3.041 16.463 9.500 1.00 61.66 415 ASP A CA 1
ATOM 2533 C C . ASP A 1 435 ? 1.633 16.834 9.017 1.00 72.45 415 ASP A C 1
ATOM 2534 O O . ASP A 1 435 ? 0.829 17.355 9.793 1.00 82.01 415 ASP A O 1
ATOM 2539 N N . ASN A 1 436 ? 1.328 16.559 7.751 1.00 66.33 416 ASN A N 1
ATOM 2540 C CA . ASN A 1 436 ? 0.038 16.976 7.192 1.00 75.03 416 ASN A CA 1
ATOM 2541 C C . ASN A 1 436 ? -1.078 15.928 7.256 1.00 77.48 416 ASN A C 1
ATOM 2542 O O . ASN A 1 436 ? -2.240 16.231 6.983 1.00 84.57 416 ASN A O 1
ATOM 2547 N N . ALA A 1 437 ? -0.726 14.697 7.613 1.00 74.34 417 ALA A N 1
ATOM 2548 C CA . ALA A 1 437 ? -1.737 13.712 7.974 1.00 78.49 417 ALA A CA 1
ATOM 2549 C C . ALA A 1 437 ? -2.202 14.062 9.383 1.00 82.21 417 ALA A C 1
ATOM 2550 O O . ALA A 1 437 ? -3.278 13.648 9.823 1.00 89.37 417 ALA A O 1
ATOM 2552 N N . LEU A 1 438 ? -1.369 14.832 10.082 1.00 72.44 418 LEU A N 1
ATOM 2553 C CA . LEU A 1 438 ? -1.709 15.376 11.391 1.00 74.76 418 LEU A CA 1
ATOM 2554 C C . LEU A 1 438 ? -2.419 16.720 11.222 1.00 81.61 418 LEU A C 1
ATOM 2555 O O . LEU A 1 438 ? -3.261 17.097 12.040 1.00 87.80 418 LEU A O 1
ATOM 2560 N N . ALA A 1 439 ? -2.242 17.325 10.068 1.00 79.83 419 ALA A N 1
ATOM 2561 C CA . ALA A 1 439 ? -2.957 18.521 9.728 1.00 81.85 419 ALA A CA 1
ATOM 2562 C C . ALA A 1 439 ? -4.332 18.198 9.152 1.00 93.56 419 ALA A C 1
ATOM 2563 O O . ALA A 1 439 ? -5.258 18.969 9.290 1.00 97.02 419 ALA A O 1
ATOM 2565 N N . ARG A 1 440 ? -4.501 17.031 8.549 1.00 96.95 420 ARG A N 1
ATOM 2566 C CA . ARG A 1 440 ? -5.810 16.664 8.050 1.00 94.41 420 ARG A CA 1
ATOM 2567 C C . ARG A 1 440 ? -6.313 16.266 9.391 1.00 89.43 420 ARG A C 1
ATOM 2568 O O . ARG A 1 440 ? -6.021 15.220 9.904 1.00 82.40 420 ARG A O 1
ATOM 2576 N N . LEU A 1 441 ? -7.007 17.201 10.001 1.00 92.62 421 LEU A N 1
ATOM 2577 C CA . LEU A 1 441 ? -7.293 17.138 11.399 1.00 94.09 421 LEU A CA 1
ATOM 2578 C C . LEU A 1 441 ? -7.081 15.738 11.900 1.00 99.93 421 LEU A C 1
ATOM 2579 O O . LEU A 1 441 ? -6.413 15.550 12.887 1.00 101.19 421 LEU A O 1
#

CATH classification: 6.10.140.1780 (+1 more: 1.10.443.30)

Sequence (319 aa):
YPKTGVATSIVEKIERAEFNTAGRKPTVLLRIADFIAAMNGMDAKQDMQALWDAEIAIMNGRAQTTIISYITKYRNAIREAFGDDHPMMLKIATGDAAMYDEARRVKKMMEKIANKHGALITFENYRQVLKICEDCCLKSSSDPLMIGIGLIGMTGRRPYEVFTQAEFSPAPYGKGVSKWSILFNGQA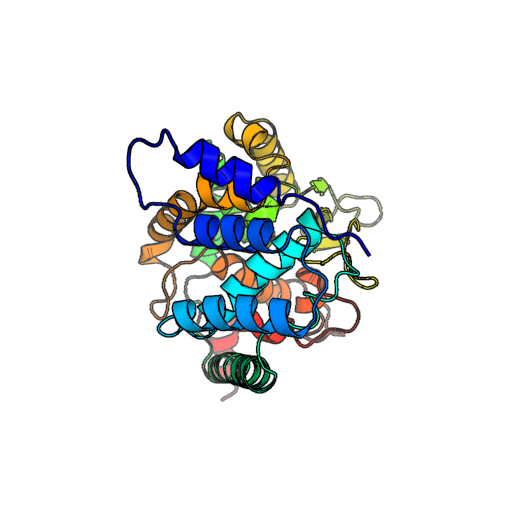KTKQGEGTKFGITYEIPVLTRSETVLAAYKRLRESGQGKLWHGMSIDDFSSETRLLLRDTVFNLFEDVWPKEELPKKPPYGLRHLYAEVAYHNFAPPHVTKNSSYFAAILGHNNNDLEETSLSYMTYTLPEDRDNALARL

Secondary structure (DSSP, 8-state):
-------HHHHHHHHHHTT-SSS---HHHHHHHHHHHHTTT---HHHHHHHHHHHHHHGGGS-HHHHHHHHHHHHHHHHHHH-TT-THHHHSS--HHHHHHHHHHHHHHHHHHHTS-EE-TTHHHHHHHHHHHTT-SSHHHHHHHHHHHH---HHHHHHT-EEEEEEETTEEEEEEEEEE---S-TT-TTS-TT--EEEE-SS-HHHHHHHHHHHHHSHHHHHHTT--HHHHHHHHHHHHHHHHHHHHTTTS-TTS---HHHHHHHHHHHHHHHH--TTS-HHHHHHHHTTPPTT--SGGGGG--EE-HHHHHHHHH--

Radius of gyration: 22.62 Å; Cα contacts (8 Å, |Δi|>4): 410; chains: 1; bounding box: 52×66×48 Å

Organism: Agrobacterium fabrum (strain C58 / ATCC 33970) (NCBI:txid176299)

Foldseek 3Di:
DAQWFFLVVLVVVQVVVVDDPDDDHPPLSVLLRVLSVVSRPDDDPVVLLVSLVVVVVVCPVPDLVVVQVSLVVSLVGCCRTGNDPDPSNVRSHDDPVSVVVVVVVVVVVLVVLVVPFFALELLVVVLVQLLVLLVDLPLLSVLLSLCLFQLADSLCLQAPKDWAFDDDPPHTDFFKTKIADQPPQPPDPQFCHRHIDMAGTPGTSVSNVVSSVSLCPDDSSVVRYNDDPVCCCVPPVVVSQVVQQPSCVPNGGPVDGRDSNLSSLSSLQVCCVPPNDPPDDSLRSQCRNSGHGPPDSPVSSNSRRYDYVVVVVCVVVVD

InterPro domains:
  IPR032047 Telomere resolvase ResT/TelK, catalytic domain [PF16684] (224-408)
  IPR038280 Telomere resolvase ResT/TelK, catalytic domain superfamily [G3DSA:1.10.443.30] (195-420)